Protein AF-A0A2V8H7H2-F1 (afdb_monomer)

Foldseek 3Di:
DKAFDALVLQVDQQLSSQLVLQQWKKWAQDPVGIFIDGDFKDFGDGACVRCQDPRVVHDDPQCPLVVDRTQFDRDDDDPDDAAAEQVRVVVVVVPPPPDDPPPPDPLQCCQDDSSVCRHRVNDCVSGRDHQRDDSTHIIDPPGDDADKDFAADPPGDGSRPDRRMMGGPPRSNYYDDPDHDD

Radius of gyration: 16.82 Å; Cα contacts (8 Å, |Δi|>4): 298; chains: 1; bounding box: 38×37×47 Å

Secondary structure (DSSP, 8-state):
--EEPPHHHHSS-HHHHHHHHTT-EEEEEETTEEEEEE--EEE---STT-TTSTTTT---TTTGGGGS-TTB------SS-----HHHHHHHHTT--SS------TTTTSSSHHHHHHHHT--GGGTT-BTTTSSEEEEE--PPPPPEEEEPPSS-SSSTT---EEEETT-TT--S--PPP-

Sequence (182 aa):
MARLLPRTFYARPTLVVARELIGKVLVHDTQAGVASGVIVEVEAYIGESDPACHAAPGPTVRNAPLYGPPGFAYVYINYGIHYLVLPLMRRRRARSGTRGAAAFSDVELCRGPGNLSRALGITLRQNRLDLTSSRLRIEDQGLDARPIRWSRRIGINVGVEDEWRVYALDSAAVSGTTKAAF

Structure (mmCIF, N/CA/C/O backbone):
data_AF-A0A2V8H7H2-F1
#
_entry.id   AF-A0A2V8H7H2-F1
#
loop_
_atom_site.group_PDB
_atom_site.id
_atom_site.type_symbol
_atom_site.label_atom_id
_atom_site.label_alt_id
_atom_site.label_comp_id
_atom_site.label_asym_id
_atom_site.label_entity_id
_atom_site.label_seq_id
_atom_site.pdbx_PDB_ins_code
_atom_site.Cartn_x
_atom_site.Cartn_y
_atom_site.Cartn_z
_atom_site.occupancy
_atom_site.B_iso_or_equiv
_atom_site.auth_seq_id
_atom_site.auth_comp_id
_atom_site.auth_asym_id
_atom_site.auth_atom_id
_atom_site.pdbx_PDB_model_num
ATOM 1 N N . MET A 1 1 ? -20.713 -9.753 5.069 1.00 67.62 1 MET A N 1
ATOM 2 C CA . MET A 1 1 ? -19.698 -10.509 5.843 1.00 67.62 1 MET A CA 1
ATOM 3 C C . MET A 1 1 ? -18.324 -10.137 5.317 1.00 67.62 1 MET A C 1
ATOM 5 O O . MET A 1 1 ? -18.201 -9.977 4.110 1.00 67.62 1 MET A O 1
ATOM 9 N N . ALA A 1 2 ? -17.328 -9.988 6.194 1.00 85.25 2 ALA A N 1
ATOM 10 C CA . ALA A 1 2 ? -15.955 -9.694 5.787 1.00 85.25 2 ALA A CA 1
ATOM 11 C C . ALA A 1 2 ? -15.355 -10.876 5.008 1.00 85.25 2 ALA A C 1
ATOM 13 O O . ALA A 1 2 ? -15.395 -12.013 5.479 1.00 85.25 2 ALA A O 1
ATOM 14 N N . ARG A 1 3 ? -14.818 -10.613 3.815 1.00 94.06 3 ARG A N 1
ATOM 15 C CA . ARG A 1 3 ? -14.203 -11.614 2.939 1.00 94.06 3 ARG A CA 1
ATOM 16 C C . ARG A 1 3 ? -12.753 -11.249 2.666 1.00 94.06 3 ARG A C 1
ATOM 18 O O . ARG A 1 3 ? -12.465 -10.178 2.146 1.00 94.06 3 ARG A O 1
ATOM 25 N N . LEU A 1 4 ? -11.843 -12.173 2.946 1.00 96.50 4 LEU A N 1
ATOM 26 C CA . LEU A 1 4 ? -10.436 -12.031 2.589 1.00 96.50 4 LEU A CA 1
ATOM 27 C C . LEU A 1 4 ? -10.259 -11.936 1.066 1.00 96.50 4 LEU A C 1
ATOM 29 O O . LEU A 1 4 ? -10.842 -12.732 0.323 1.00 96.50 4 LEU A O 1
ATOM 33 N N . LEU A 1 5 ? -9.449 -10.982 0.599 1.00 95.69 5 LEU A N 1
ATOM 34 C CA . LEU A 1 5 ? -9.135 -10.874 -0.823 1.00 95.69 5 LEU A CA 1
ATOM 35 C C . LEU A 1 5 ? -8.254 -12.062 -1.265 1.00 95.69 5 LEU A C 1
ATOM 37 O O . LEU A 1 5 ? -7.201 -12.301 -0.669 1.00 95.69 5 LEU A O 1
ATOM 41 N N . PRO A 1 6 ? -8.661 -12.835 -2.289 1.00 97.06 6 PRO A N 1
ATOM 42 C CA . PRO A 1 6 ? -7.923 -14.021 -2.720 1.00 97.06 6 PRO A CA 1
ATOM 43 C C . PRO A 1 6 ? -6.648 -13.654 -3.487 1.00 97.06 6 PRO A C 1
ATOM 45 O O . PRO A 1 6 ? -6.526 -12.558 -4.026 1.00 97.06 6 PRO A O 1
ATOM 48 N N . ARG A 1 7 ? -5.724 -14.609 -3.658 1.00 96.75 7 ARG A N 1
ATOM 49 C CA . ARG A 1 7 ? -4.510 -14.431 -4.485 1.00 96.75 7 ARG A CA 1
ATOM 50 C C . ARG A 1 7 ? -4.818 -13.882 -5.884 1.00 96.75 7 ARG A C 1
ATOM 52 O O . ARG A 1 7 ? -4.107 -13.011 -6.374 1.00 96.75 7 ARG A O 1
ATOM 59 N N . THR A 1 8 ? -5.902 -14.360 -6.496 1.00 97.81 8 THR A N 1
ATOM 60 C CA . THR A 1 8 ? -6.377 -13.928 -7.819 1.00 97.81 8 THR A CA 1
ATOM 61 C C . THR A 1 8 ? -6.759 -12.449 -7.871 1.00 97.81 8 THR A C 1
ATOM 63 O O . THR A 1 8 ? -6.655 -11.847 -8.932 1.00 97.81 8 THR A O 1
ATOM 66 N N . PHE A 1 9 ? -7.133 -11.831 -6.743 1.00 97.19 9 PHE A N 1
ATOM 67 C CA . PHE A 1 9 ? -7.341 -10.384 -6.665 1.00 97.19 9 PHE A CA 1
ATOM 68 C C . PHE A 1 9 ? -6.032 -9.627 -6.916 1.00 97.19 9 PHE A C 1
ATOM 70 O O . PHE A 1 9 ? -6.032 -8.629 -7.629 1.00 97.19 9 PHE A O 1
ATOM 77 N N . TYR A 1 10 ? -4.923 -10.105 -6.350 1.00 95.44 10 TYR A N 1
ATOM 78 C CA . TYR A 1 10 ? -3.610 -9.472 -6.477 1.00 95.44 10 TYR A CA 1
ATOM 79 C C . TYR A 1 10 ? -2.903 -9.821 -7.793 1.00 95.44 10 TYR A C 1
ATOM 81 O O . TYR A 1 10 ? -2.047 -9.068 -8.241 1.00 95.44 10 TYR A O 1
ATOM 89 N N . ALA A 1 11 ? -3.252 -10.947 -8.421 1.00 96.25 11 ALA A N 1
ATOM 90 C CA . ALA A 1 11 ? -2.674 -11.431 -9.678 1.00 96.25 11 ALA A CA 1
ATOM 91 C C . ALA A 1 11 ? -3.276 -10.748 -10.926 1.00 96.25 11 ALA A C 1
ATOM 93 O O . ALA A 1 11 ? -3.597 -11.403 -11.915 1.00 96.25 11 ALA A O 1
ATOM 94 N N . ARG A 1 12 ? -3.490 -9.433 -10.860 1.00 97.31 12 ARG A N 1
ATOM 95 C CA . ARG A 1 12 ? -4.117 -8.614 -11.909 1.00 97.31 12 ARG A CA 1
ATOM 96 C C . ARG A 1 12 ? -3.265 -7.372 -12.173 1.00 97.31 12 ARG A C 1
ATOM 98 O O . ARG A 1 12 ? -2.399 -7.066 -11.355 1.00 97.31 12 ARG A O 1
ATOM 105 N N . PRO A 1 13 ? -3.504 -6.629 -13.269 1.00 96.94 13 PRO A N 1
ATOM 106 C CA . PRO A 1 13 ? -2.762 -5.402 -13.542 1.00 96.94 13 PRO A CA 1
ATOM 107 C C . PRO A 1 13 ? -2.803 -4.428 -12.355 1.00 96.94 13 PRO A C 1
ATOM 109 O O . PRO A 1 13 ? -3.875 -4.165 -11.807 1.00 96.94 13 PRO A O 1
ATOM 112 N N . THR A 1 14 ? -1.652 -3.868 -11.971 1.00 94.56 14 THR A N 1
ATOM 113 C CA . THR A 1 14 ? -1.496 -3.066 -10.742 1.00 94.56 14 THR A CA 1
ATOM 114 C C . THR A 1 14 ? -2.496 -1.915 -10.640 1.00 94.56 14 THR A C 1
ATOM 116 O O . THR A 1 14 ? -3.024 -1.667 -9.562 1.00 94.56 14 THR A O 1
ATOM 119 N N . LEU A 1 15 ? -2.817 -1.242 -11.751 1.00 95.69 15 LEU A N 1
ATOM 120 C CA . LEU A 1 15 ? -3.795 -0.146 -11.768 1.00 95.69 15 LEU A CA 1
ATOM 121 C C . LEU A 1 15 ? -5.232 -0.620 -11.501 1.00 95.69 15 LEU A C 1
ATOM 123 O O . LEU A 1 15 ? -5.997 0.078 -10.835 1.00 95.69 15 LEU A O 1
ATOM 127 N N . VAL A 1 16 ? -5.591 -1.825 -11.958 1.00 96.94 16 VAL A N 1
ATOM 128 C CA . VAL A 1 16 ? -6.885 -2.455 -11.644 1.00 96.94 16 VAL A CA 1
ATOM 129 C C . VAL A 1 16 ? -6.948 -2.778 -10.154 1.00 96.94 16 VAL A C 1
ATOM 131 O O . VAL A 1 16 ? -7.919 -2.434 -9.485 1.00 96.94 16 VAL A O 1
ATOM 134 N N . VAL A 1 17 ? -5.880 -3.374 -9.616 1.00 95.62 17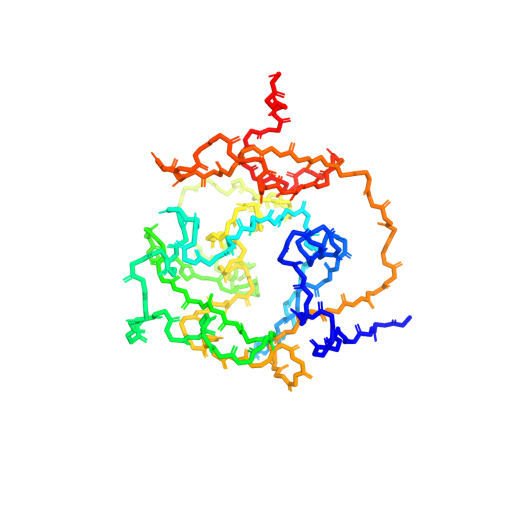 VAL A N 1
ATOM 135 C CA . VAL A 1 17 ? -5.772 -3.685 -8.185 1.00 95.62 17 VAL A CA 1
ATOM 136 C C . VAL A 1 17 ? -5.851 -2.410 -7.343 1.00 95.62 17 VAL A C 1
ATOM 138 O O . VAL A 1 17 ? -6.631 -2.361 -6.398 1.00 95.62 17 VAL A O 1
ATOM 141 N N . ALA A 1 18 ? -5.103 -1.362 -7.698 1.00 93.62 18 ALA A N 1
ATOM 142 C CA . ALA A 1 18 ? -5.085 -0.092 -6.975 1.00 93.62 18 ALA A CA 1
ATOM 143 C C . ALA A 1 18 ? -6.475 0.550 -6.903 1.00 93.62 18 ALA A C 1
ATOM 145 O O . ALA A 1 18 ? -6.913 0.949 -5.824 1.00 93.62 18 ALA A O 1
ATOM 146 N N . ARG A 1 19 ? -7.199 0.574 -8.030 1.00 95.31 19 ARG A N 1
ATOM 147 C CA . ARG A 1 19 ? -8.583 1.053 -8.091 1.00 95.31 19 ARG A CA 1
ATOM 148 C C . ARG A 1 19 ? -9.494 0.281 -7.143 1.00 95.31 19 ARG A C 1
ATOM 150 O O . ARG A 1 19 ? -10.259 0.880 -6.396 1.00 95.31 19 ARG A O 1
ATOM 157 N N . GLU A 1 20 ? -9.436 -1.044 -7.201 1.00 95.56 20 GLU A N 1
ATOM 158 C CA . GLU A 1 20 ? -10.346 -1.912 -6.452 1.00 95.56 20 GLU A CA 1
ATOM 159 C C . GLU A 1 20 ? -9.977 -2.080 -4.975 1.00 95.56 20 GLU A C 1
ATOM 161 O O . GLU A 1 20 ? -10.777 -2.607 -4.201 1.00 95.56 20 GLU A O 1
ATOM 166 N N . LEU A 1 21 ? -8.784 -1.641 -4.570 1.00 93.88 21 LEU A N 1
ATOM 167 C CA . LEU A 1 21 ? -8.404 -1.552 -3.165 1.00 93.88 21 LEU A CA 1
ATOM 168 C C . LEU A 1 21 ? -9.123 -0.408 -2.442 1.00 93.88 21 LEU A C 1
ATOM 170 O O . LEU A 1 21 ? -9.297 -0.494 -1.227 1.00 93.88 21 LEU A O 1
ATOM 174 N N . ILE A 1 22 ? -9.577 0.631 -3.151 1.00 92.56 22 ILE A N 1
ATOM 175 C CA . ILE A 1 22 ? -10.349 1.718 -2.541 1.00 92.56 22 ILE A CA 1
ATOM 176 C C . ILE A 1 22 ? -11.657 1.168 -1.958 1.00 92.56 22 ILE A C 1
ATOM 178 O O . ILE A 1 22 ? -12.422 0.479 -2.629 1.00 92.56 22 ILE A O 1
ATOM 182 N N . GLY A 1 23 ? -11.907 1.469 -0.684 1.00 88.69 23 GLY A N 1
ATOM 183 C CA . GLY A 1 23 ? -13.049 0.962 0.079 1.00 88.69 23 GLY A CA 1
ATOM 184 C C . GLY A 1 23 ? -12.820 -0.401 0.741 1.00 88.69 23 GLY A C 1
ATOM 185 O O . GLY A 1 23 ? -13.654 -0.826 1.537 1.00 88.69 23 GLY A O 1
ATOM 186 N N . LYS A 1 24 ? -11.697 -1.086 0.481 1.00 91.81 24 LYS A N 1
ATOM 187 C CA . LYS A 1 24 ? -11.322 -2.309 1.213 1.00 91.81 24 LYS A CA 1
ATOM 188 C C . LYS A 1 24 ? -10.719 -1.962 2.570 1.00 91.81 24 LYS A C 1
ATOM 190 O O . LYS A 1 24 ? -10.322 -0.824 2.811 1.00 91.81 24 LYS A O 1
ATOM 195 N N . VAL A 1 25 ? -10.648 -2.937 3.470 1.00 88.50 25 VAL A N 1
ATOM 196 C CA . VAL A 1 25 ? -10.161 -2.733 4.838 1.00 88.50 25 VAL A CA 1
ATOM 197 C C . VAL A 1 25 ? -8.817 -3.423 5.014 1.00 88.50 25 VAL A C 1
ATOM 199 O O . VAL A 1 25 ? -8.721 -4.639 4.876 1.00 88.50 25 VAL A O 1
ATOM 202 N N . LEU A 1 26 ? -7.778 -2.652 5.334 1.00 90.44 26 LEU A N 1
ATOM 203 C CA . LEU A 1 26 ? -6.495 -3.197 5.769 1.00 90.44 26 LEU A CA 1
ATOM 204 C C . LEU A 1 26 ? -6.608 -3.570 7.247 1.00 90.44 26 LEU A C 1
ATOM 206 O O . LEU A 1 26 ? -6.969 -2.725 8.065 1.00 90.44 26 LEU A O 1
ATOM 210 N N . VAL A 1 27 ? -6.294 -4.817 7.584 1.00 87.38 27 VAL A N 1
ATOM 211 C CA . VAL A 1 27 ? -6.415 -5.370 8.935 1.00 87.38 27 VAL A CA 1
ATOM 212 C C . VAL A 1 27 ? -5.076 -5.934 9.389 1.00 87.38 27 VAL A C 1
ATOM 214 O O . VAL A 1 27 ? -4.405 -6.643 8.638 1.00 87.38 27 VAL A O 1
ATOM 217 N N . HIS A 1 28 ? -4.697 -5.634 10.629 1.00 89.94 28 HIS A N 1
ATOM 218 C CA . HIS A 1 28 ? -3.520 -6.181 11.287 1.00 89.94 28 HIS A CA 1
ATOM 219 C C . HIS A 1 28 ? -3.867 -6.699 12.689 1.00 89.94 28 HIS A C 1
ATOM 221 O O . HIS A 1 28 ? -4.211 -5.924 13.586 1.00 89.94 28 HIS A O 1
ATOM 227 N N . ASP A 1 29 ? -3.726 -8.009 12.896 1.00 87.19 29 ASP A N 1
ATOM 228 C CA . ASP A 1 29 ? -3.881 -8.626 14.214 1.00 87.19 29 ASP A CA 1
ATOM 229 C C . ASP A 1 29 ? -2.596 -8.439 15.029 1.00 87.19 29 ASP A C 1
ATOM 231 O O . ASP A 1 29 ? -1.600 -9.151 14.853 1.00 87.19 29 ASP A O 1
ATOM 235 N N . THR A 1 30 ? -2.616 -7.470 15.945 1.00 83.19 30 THR A N 1
ATOM 236 C CA . THR A 1 30 ? -1.483 -7.170 16.828 1.00 83.19 30 THR A CA 1
ATOM 237 C C . THR A 1 30 ? -1.644 -7.849 18.188 1.00 83.19 30 THR A C 1
ATOM 239 O O . THR A 1 30 ? -2.740 -8.238 18.586 1.00 83.19 30 THR A O 1
ATOM 242 N N . GLN A 1 31 ? -0.562 -7.926 18.968 1.00 80.56 31 GLN A N 1
ATOM 243 C CA . GLN A 1 31 ? -0.636 -8.384 20.366 1.00 80.56 31 GLN A CA 1
ATOM 244 C C . GLN A 1 31 ? -1.551 -7.509 21.242 1.00 80.56 31 GLN A C 1
ATOM 246 O O . GLN A 1 31 ? -2.060 -7.978 22.252 1.00 80.56 31 GLN A O 1
ATOM 251 N N . ALA A 1 32 ? -1.761 -6.244 20.866 1.00 78.00 32 ALA A N 1
ATOM 252 C CA . ALA A 1 32 ? -2.609 -5.306 21.596 1.00 78.00 32 ALA A CA 1
ATOM 253 C C . ALA A 1 32 ? -4.077 -5.312 21.121 1.00 78.00 32 ALA A C 1
ATOM 255 O O . ALA A 1 32 ? -4.875 -4.526 21.631 1.00 78.00 32 ALA A O 1
ATOM 256 N N . GLY A 1 33 ? -4.422 -6.160 20.145 1.00 80.25 33 GLY A N 1
ATOM 257 C CA . GLY A 1 33 ? -5.737 -6.235 19.511 1.00 80.25 33 GLY A CA 1
ATOM 258 C C . GLY A 1 33 ? -5.690 -5.998 18.000 1.00 80.25 33 GLY A C 1
ATOM 259 O O . GLY A 1 33 ? -4.626 -5.788 17.410 1.00 80.25 33 GLY A O 1
ATOM 260 N N . VAL A 1 34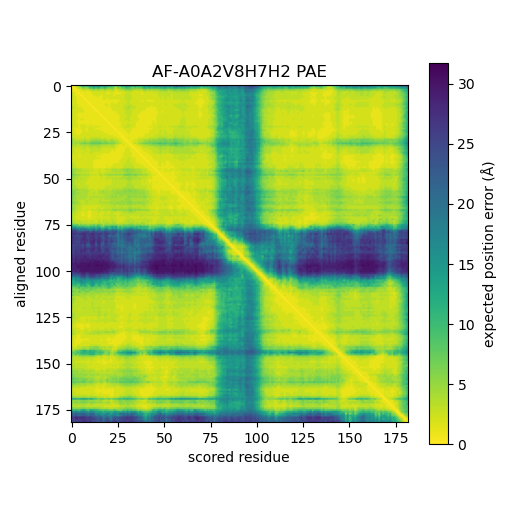 ? -6.863 -6.031 17.372 1.00 83.62 34 VAL A N 1
ATOM 261 C CA . VAL A 1 34 ? -7.020 -5.817 15.929 1.00 83.62 34 VAL A CA 1
ATOM 262 C C . VAL A 1 34 ? -6.943 -4.323 15.618 1.00 83.62 34 VAL A C 1
ATOM 264 O O . VAL A 1 34 ? -7.709 -3.527 16.159 1.00 83.62 34 VAL A O 1
ATOM 267 N N . ALA A 1 35 ? -6.022 -3.945 14.734 1.00 82.31 35 ALA A N 1
ATOM 268 C CA . ALA A 1 35 ? -5.969 -2.621 14.127 1.00 82.31 35 ALA A CA 1
ATOM 269 C C . ALA A 1 35 ? -6.499 -2.709 12.695 1.00 82.31 35 ALA A C 1
ATOM 271 O O . ALA A 1 35 ? -6.109 -3.606 11.951 1.00 82.31 35 ALA A O 1
ATOM 272 N N . SER A 1 36 ? -7.375 -1.790 12.293 1.00 83.56 36 SER A N 1
ATOM 273 C CA . SER A 1 36 ? -7.896 -1.771 10.926 1.00 83.56 36 SER A CA 1
ATOM 274 C C . SER A 1 36 ? -8.212 -0.363 10.439 1.00 83.56 36 SER A C 1
ATOM 276 O O . SER A 1 36 ? -8.361 0.562 11.239 1.00 83.56 36 SER A O 1
ATOM 278 N N . GLY A 1 37 ? -8.286 -0.200 9.119 1.00 82.75 37 GLY A N 1
ATOM 279 C CA . GLY A 1 37 ? -8.669 1.054 8.482 1.00 82.75 37 GLY A CA 1
ATOM 280 C C . GLY A 1 37 ? -9.111 0.850 7.039 1.00 82.75 37 GLY A C 1
ATOM 281 O O . GLY A 1 37 ? -8.617 -0.041 6.346 1.00 82.75 37 GLY A O 1
ATOM 282 N N . VAL A 1 38 ? -10.048 1.687 6.592 1.00 88.19 38 VAL A N 1
ATOM 283 C CA . VAL A 1 38 ? -10.504 1.706 5.199 1.00 88.19 38 VAL A CA 1
ATOM 284 C C . VAL A 1 38 ? -9.415 2.318 4.324 1.00 88.19 38 VAL A C 1
ATOM 286 O O . VAL A 1 38 ? -8.885 3.387 4.627 1.00 88.19 38 VAL A O 1
ATOM 289 N N . ILE A 1 39 ? -9.100 1.649 3.224 1.00 89.31 39 ILE A N 1
ATOM 290 C CA . ILE A 1 39 ? -8.185 2.139 2.204 1.00 89.31 39 ILE A CA 1
ATOM 291 C C . ILE A 1 39 ? -8.929 3.193 1.384 1.00 89.31 39 ILE A C 1
ATOM 293 O O . ILE A 1 39 ? -9.914 2.901 0.708 1.00 89.31 39 ILE A O 1
ATOM 297 N N . VAL A 1 40 ? -8.467 4.436 1.459 1.00 90.25 40 VAL A N 1
ATOM 298 C CA . VAL A 1 40 ? -9.084 5.585 0.770 1.00 90.25 40 VAL A CA 1
ATOM 299 C C . VAL A 1 40 ? -8.168 6.210 -0.274 1.00 90.25 40 VAL A C 1
ATOM 301 O O . VAL A 1 40 ? -8.587 7.119 -0.982 1.00 90.25 40 VAL A O 1
ATOM 304 N N . GLU A 1 41 ? -6.930 5.734 -0.361 1.00 91.44 41 GLU A N 1
ATOM 305 C CA . GLU A 1 41 ? -5.891 6.233 -1.251 1.00 91.44 41 GLU A CA 1
ATOM 306 C C . GLU A 1 41 ? -4.871 5.120 -1.513 1.00 91.44 41 GLU A C 1
ATOM 308 O O . GLU A 1 41 ? -4.493 4.398 -0.586 1.00 91.44 41 GLU A O 1
ATOM 313 N N . VAL A 1 42 ? -4.445 4.975 -2.768 1.00 93.38 42 VAL A N 1
ATOM 314 C CA . VAL A 1 42 ? -3.444 4.000 -3.216 1.00 93.38 42 VAL A CA 1
ATOM 315 C C . VAL A 1 42 ? -2.589 4.616 -4.321 1.00 93.38 42 VAL A C 1
ATOM 317 O O . VAL A 1 42 ? -3.111 5.263 -5.225 1.00 93.38 42 VAL A O 1
ATOM 320 N N . GLU A 1 43 ? -1.283 4.359 -4.290 1.00 94.25 43 GLU A N 1
ATOM 321 C CA . GLU A 1 43 ? -0.368 4.652 -5.396 1.00 94.25 43 GLU A CA 1
ATOM 322 C C . GLU A 1 43 ? 0.104 3.353 -6.047 1.00 94.25 43 GLU A C 1
ATOM 324 O O . GLU A 1 43 ? 0.511 2.412 -5.362 1.00 94.25 43 GLU A O 1
ATOM 329 N N . ALA A 1 44 ? 0.041 3.297 -7.374 1.00 94.06 44 ALA A N 1
ATOM 330 C CA . ALA A 1 44 ? 0.519 2.178 -8.162 1.00 94.06 44 ALA A CA 1
ATOM 331 C C . ALA A 1 44 ? 1.955 2.421 -8.643 1.00 94.06 44 ALA A C 1
ATOM 333 O O . ALA A 1 44 ? 2.306 3.499 -9.124 1.00 94.06 44 ALA A O 1
ATOM 334 N N . TYR A 1 45 ? 2.766 1.370 -8.544 1.00 94.00 45 TYR A N 1
ATOM 335 C CA . TYR A 1 45 ? 4.100 1.300 -9.126 1.00 94.00 45 TYR A CA 1
ATOM 336 C C . TYR A 1 45 ? 4.170 0.046 -9.996 1.00 94.00 45 TYR A C 1
ATOM 338 O O . TYR A 1 45 ? 3.939 -1.058 -9.498 1.00 94.00 45 TYR A O 1
ATOM 346 N N . ILE A 1 46 ? 4.420 0.206 -11.295 1.00 94.06 46 ILE A N 1
ATOM 347 C CA . ILE A 1 46 ? 4.118 -0.834 -12.300 1.00 94.06 46 ILE A CA 1
ATOM 348 C C . ILE A 1 46 ? 5.335 -1.649 -12.761 1.00 94.06 46 ILE A C 1
ATOM 350 O O . ILE A 1 46 ? 5.323 -2.224 -13.844 1.00 94.06 46 ILE A O 1
ATOM 354 N N . GLY A 1 47 ? 6.367 -1.750 -11.925 1.00 92.25 47 GLY A N 1
ATOM 355 C CA . GLY A 1 47 ? 7.530 -2.598 -12.193 1.00 92.25 47 GLY A CA 1
ATOM 356 C C . GLY A 1 47 ? 8.679 -1.853 -12.869 1.00 92.25 47 GLY A C 1
ATOM 357 O O . GLY A 1 47 ? 8.874 -0.664 -12.639 1.00 92.25 47 GLY A O 1
ATOM 358 N N . GLU A 1 48 ? 9.476 -2.569 -13.661 1.00 95.50 48 GLU A N 1
ATOM 359 C CA . GLU A 1 48 ? 10.753 -2.073 -14.200 1.00 95.50 48 GLU A CA 1
ATOM 360 C C . GLU A 1 48 ? 10.601 -0.887 -15.167 1.00 95.50 48 GLU A C 1
ATOM 362 O O . GLU A 1 48 ? 11.482 -0.036 -15.244 1.00 95.50 48 GLU A O 1
ATOM 367 N N . SER A 1 49 ? 9.466 -0.782 -15.867 1.00 93.62 49 SER A N 1
ATOM 368 C CA . SER A 1 49 ? 9.183 0.330 -16.785 1.00 93.62 49 SER A CA 1
ATOM 369 C C . SER A 1 49 ? 8.800 1.634 -16.079 1.00 93.62 49 SER A C 1
ATOM 371 O O . SER A 1 49 ? 8.706 2.672 -16.727 1.00 93.62 49 SER A O 1
ATOM 373 N N . ASP A 1 50 ? 8.533 1.593 -14.773 1.00 94.94 50 ASP A N 1
ATOM 374 C CA . ASP A 1 50 ? 8.188 2.765 -13.974 1.00 94.94 50 ASP A CA 1
ATOM 375 C C . ASP A 1 50 ? 9.436 3.301 -13.270 1.00 94.94 50 ASP A C 1
ATOM 377 O O . ASP A 1 50 ? 9.871 2.697 -12.288 1.00 94.94 50 ASP A O 1
ATOM 381 N N . PRO A 1 51 ? 9.993 4.451 -13.689 1.00 94.19 51 PRO A N 1
ATOM 382 C CA . PRO A 1 51 ? 11.234 4.975 -13.123 1.00 94.19 51 PRO A CA 1
ATOM 383 C C . PRO A 1 51 ? 11.118 5.342 -11.635 1.00 94.19 51 PRO A C 1
ATOM 385 O O . PRO A 1 51 ? 12.137 5.450 -10.954 1.00 94.19 51 PRO A O 1
ATOM 388 N N . ALA A 1 52 ? 9.901 5.523 -11.106 1.00 92.25 52 ALA A N 1
ATOM 389 C CA . ALA A 1 52 ? 9.672 5.772 -9.684 1.00 92.25 52 ALA A CA 1
ATOM 390 C C . ALA A 1 52 ? 9.533 4.480 -8.857 1.00 92.25 52 ALA A C 1
ATOM 392 O O . ALA A 1 52 ? 9.498 4.536 -7.626 1.00 92.25 52 ALA A O 1
ATOM 393 N N . CYS A 1 53 ? 9.437 3.313 -9.500 1.00 92.81 53 CYS A N 1
ATOM 394 C CA . CYS A 1 53 ? 9.302 2.032 -8.823 1.00 92.81 53 CYS A CA 1
ATOM 395 C C . CYS A 1 53 ? 10.649 1.540 -8.291 1.00 92.81 53 CYS A C 1
ATOM 397 O O . CYS A 1 53 ? 11.684 1.616 -8.947 1.00 92.81 53 CYS A O 1
ATOM 399 N N . HIS A 1 54 ? 10.635 0.892 -7.126 1.00 91.19 54 HIS A N 1
ATOM 400 C CA . HIS A 1 54 ? 11.813 0.185 -6.617 1.00 91.19 54 HIS A CA 1
ATOM 401 C C . HIS A 1 54 ? 12.271 -0.980 -7.505 1.00 91.19 54 HIS A C 1
ATOM 403 O O . HIS A 1 54 ? 13.375 -1.478 -7.289 1.00 91.19 54 HIS A O 1
ATOM 409 N N . ALA A 1 55 ? 11.451 -1.428 -8.458 1.00 93.38 55 ALA A N 1
ATOM 410 C CA . ALA A 1 55 ? 11.824 -2.418 -9.459 1.00 93.38 55 ALA A CA 1
ATOM 411 C C . ALA A 1 55 ? 12.546 -1.810 -10.675 1.00 93.38 55 ALA A C 1
ATOM 413 O O . ALA A 1 55 ? 13.222 -2.561 -11.358 1.00 93.38 55 ALA A O 1
ATOM 414 N N . ALA A 1 56 ? 12.493 -0.489 -10.908 1.00 95.19 56 ALA A N 1
ATOM 415 C CA . ALA A 1 56 ? 13.132 0.176 -12.055 1.00 95.19 56 ALA A CA 1
ATOM 416 C C . ALA A 1 56 ? 14.594 -0.239 -12.337 1.00 95.19 56 ALA A C 1
ATOM 418 O O . ALA A 1 56 ? 14.923 -0.484 -13.493 1.00 95.19 56 ALA A O 1
ATOM 419 N N . PRO A 1 57 ? 15.491 -0.365 -11.333 1.00 94.50 57 PRO A N 1
ATOM 420 C CA . PRO A 1 57 ? 16.876 -0.778 -11.577 1.00 94.50 57 PRO A CA 1
ATOM 421 C C . PRO A 1 57 ? 17.058 -2.299 -11.758 1.00 94.50 57 PRO A C 1
ATOM 423 O O . PRO A 1 57 ? 18.192 -2.771 -11.790 1.00 94.50 57 PRO A O 1
ATOM 426 N N . GLY A 1 58 ? 15.975 -3.078 -11.809 1.00 95.44 58 GLY A N 1
ATOM 427 C CA . GLY A 1 58 ? 15.996 -4.538 -11.831 1.00 95.44 58 GLY A CA 1
ATOM 428 C C . GLY A 1 58 ? 16.038 -5.192 -10.437 1.00 95.44 58 GLY A C 1
ATOM 429 O O . GLY A 1 58 ? 15.856 -4.526 -9.402 1.00 95.44 58 GLY A O 1
ATOM 430 N N . PRO A 1 59 ? 16.215 -6.526 -10.370 1.00 94.75 59 PRO A N 1
ATOM 431 C CA . PRO A 1 59 ? 16.170 -7.288 -9.123 1.00 94.75 59 PRO A CA 1
ATOM 432 C C . PRO A 1 59 ? 17.323 -6.972 -8.161 1.00 94.75 59 PRO A C 1
ATOM 434 O O . PRO A 1 59 ? 18.494 -6.938 -8.526 1.00 94.75 59 PRO A O 1
ATOM 437 N N . THR A 1 60 ? 16.997 -6.807 -6.881 1.00 91.94 60 THR A N 1
ATOM 438 C CA . THR A 1 60 ? 17.934 -6.589 -5.770 1.00 91.94 60 THR A CA 1
ATOM 439 C C . THR A 1 60 ? 17.460 -7.346 -4.526 1.00 91.94 60 THR A C 1
ATOM 441 O O . THR A 1 60 ? 16.282 -7.674 -4.382 1.00 91.94 60 THR A O 1
ATOM 444 N N . VAL A 1 61 ? 18.341 -7.556 -3.540 1.00 88.31 61 VAL A N 1
ATOM 445 C CA . VAL A 1 61 ? 17.959 -8.192 -2.258 1.00 88.31 61 VAL A CA 1
ATOM 446 C C . VAL A 1 61 ? 16.813 -7.438 -1.565 1.00 88.31 61 VAL A C 1
ATOM 448 O O . VAL A 1 61 ? 15.923 -8.047 -0.962 1.00 88.31 61 VAL A O 1
ATOM 451 N N . ARG A 1 62 ? 16.815 -6.102 -1.671 1.00 84.38 62 ARG A N 1
ATOM 452 C CA . ARG A 1 62 ? 15.833 -5.225 -1.025 1.00 84.38 62 ARG A CA 1
ATOM 453 C C . ARG A 1 62 ? 14.455 -5.318 -1.675 1.00 84.38 62 ARG A C 1
ATOM 455 O O . ARG A 1 62 ? 13.464 -5.334 -0.952 1.00 84.38 62 ARG A O 1
ATOM 462 N N . ASN A 1 63 ? 14.385 -5.336 -3.004 1.00 88.19 63 ASN A N 1
ATOM 463 C CA . ASN A 1 63 ? 13.122 -5.352 -3.749 1.00 88.19 63 ASN A CA 1
ATOM 464 C C . ASN A 1 63 ? 12.674 -6.768 -4.152 1.00 88.19 63 ASN A C 1
ATOM 466 O O . ASN A 1 63 ? 11.633 -6.892 -4.782 1.00 88.19 63 ASN A O 1
ATOM 470 N N . ALA A 1 64 ? 13.397 -7.818 -3.743 1.00 87.62 64 ALA A N 1
ATOM 471 C CA . ALA A 1 64 ? 13.051 -9.215 -4.005 1.00 87.62 64 ALA A CA 1
ATOM 472 C C . ALA A 1 64 ? 11.558 -9.568 -3.807 1.00 87.62 64 ALA A C 1
ATOM 474 O O . ALA A 1 64 ? 11.040 -10.340 -4.609 1.00 87.62 64 ALA A O 1
ATOM 475 N N . PRO A 1 65 ? 10.821 -9.002 -2.820 1.00 87.12 65 PRO A N 1
ATOM 476 C CA . PRO A 1 65 ? 9.384 -9.263 -2.694 1.00 87.12 65 PRO A CA 1
ATOM 477 C C . PRO A 1 65 ? 8.545 -8.831 -3.908 1.00 87.12 65 PRO A C 1
ATOM 479 O O . PRO A 1 65 ? 7.508 -9.435 -4.147 1.00 87.12 65 PRO A O 1
ATOM 482 N N . LEU A 1 66 ? 8.986 -7.831 -4.682 1.00 88.81 66 LEU A N 1
ATOM 483 C CA . LEU A 1 66 ? 8.298 -7.358 -5.893 1.00 88.81 66 LEU A CA 1
ATOM 484 C C . LEU A 1 66 ? 8.356 -8.361 -7.055 1.00 88.81 66 LEU A C 1
ATOM 486 O O . LEU A 1 66 ? 7.535 -8.277 -7.959 1.00 88.81 66 LEU A O 1
ATOM 490 N N . TYR A 1 67 ? 9.304 -9.302 -7.020 1.00 91.19 67 TYR A N 1
ATOM 491 C CA . TYR A 1 67 ? 9.486 -10.350 -8.034 1.00 91.19 67 TYR A CA 1
ATOM 492 C C . TYR A 1 67 ? 8.891 -11.697 -7.600 1.00 91.19 67 TYR A C 1
ATOM 494 O O . TYR A 1 67 ? 8.993 -12.693 -8.314 1.00 91.19 67 TYR A O 1
ATOM 502 N N . GLY A 1 68 ? 8.314 -11.746 -6.398 1.00 88.69 68 GLY A N 1
ATOM 503 C CA . GLY A 1 68 ? 7.667 -12.933 -5.863 1.00 88.69 68 GLY A CA 1
ATOM 504 C C . GLY A 1 68 ? 6.214 -13.080 -6.325 1.00 88.69 68 GLY A C 1
ATOM 505 O O . GLY A 1 68 ? 5.706 -12.281 -7.114 1.00 88.69 68 GLY A O 1
ATOM 506 N N . PRO A 1 69 ? 5.508 -14.095 -5.803 1.00 93.31 69 PRO A N 1
ATOM 507 C CA . PRO A 1 69 ? 4.081 -14.250 -6.043 1.00 93.31 69 PRO A CA 1
ATOM 508 C C . PRO A 1 69 ? 3.286 -13.003 -5.604 1.00 93.31 69 PRO A C 1
ATOM 510 O O . PRO A 1 69 ? 3.641 -12.361 -4.612 1.00 93.31 69 PRO A O 1
ATOM 513 N N . PRO A 1 70 ? 2.170 -12.670 -6.277 1.00 93.25 70 PRO A N 1
ATOM 514 C CA . PRO A 1 70 ? 1.346 -11.522 -5.910 1.00 93.25 70 PRO A CA 1
ATOM 515 C C . PRO A 1 70 ? 0.691 -11.693 -4.528 1.00 93.25 70 PRO A C 1
ATOM 517 O O . PRO A 1 70 ? 0.478 -12.804 -4.039 1.00 93.25 70 PRO A O 1
ATOM 520 N N . GLY A 1 71 ? 0.326 -10.582 -3.885 1.00 90.12 71 GLY A N 1
ATOM 521 C CA . GLY A 1 71 ? -0.332 -10.597 -2.570 1.00 90.12 71 GLY A CA 1
ATOM 522 C C . GLY A 1 71 ? 0.622 -10.783 -1.387 1.00 90.12 71 GLY A C 1
ATOM 523 O O . GLY A 1 71 ? 0.175 -11.139 -0.302 1.00 90.12 71 GLY A O 1
ATOM 524 N N . PHE A 1 72 ? 1.918 -10.544 -1.577 1.00 91.06 72 PHE A N 1
ATOM 525 C CA . PHE A 1 72 ? 2.892 -10.432 -0.493 1.00 91.06 72 PHE A CA 1
ATOM 526 C C . PHE A 1 72 ? 3.156 -8.961 -0.172 1.00 91.06 72 PHE A C 1
ATOM 528 O O . PHE A 1 72 ? 3.310 -8.129 -1.065 1.00 91.06 72 PHE A O 1
ATOM 535 N N . ALA A 1 73 ? 3.214 -8.631 1.115 1.00 88.81 73 ALA A N 1
ATOM 536 C CA . ALA A 1 73 ? 3.504 -7.283 1.571 1.00 88.81 73 ALA A CA 1
ATOM 537 C C . ALA A 1 73 ? 4.964 -6.912 1.279 1.00 88.81 73 ALA A C 1
ATOM 539 O O . ALA A 1 73 ? 5.886 -7.652 1.628 1.00 88.81 73 ALA A O 1
ATOM 540 N N . TYR A 1 74 ? 5.178 -5.726 0.715 1.00 87.94 74 TYR A N 1
ATOM 541 C CA . TYR A 1 74 ? 6.497 -5.117 0.599 1.00 87.94 74 TYR A CA 1
ATO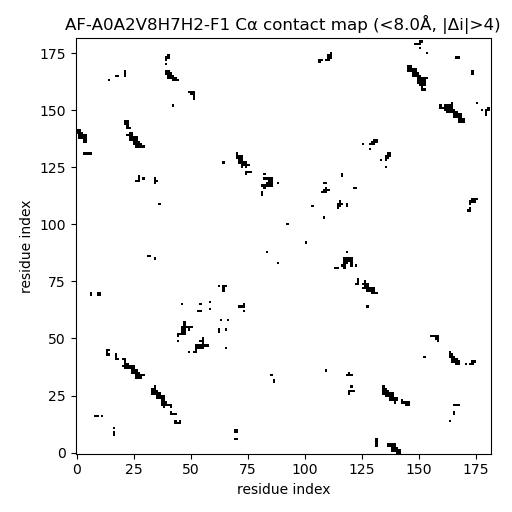M 542 C C . TYR A 1 74 ? 6.571 -3.894 1.515 1.00 87.94 74 TYR A C 1
ATOM 544 O O . TYR A 1 74 ? 6.000 -2.847 1.219 1.00 87.94 74 TYR A O 1
ATOM 552 N N . VAL A 1 75 ? 7.254 -4.042 2.652 1.00 82.62 75 VAL A N 1
ATOM 553 C CA . VAL A 1 75 ? 7.427 -2.972 3.644 1.00 82.62 75 VAL A CA 1
ATOM 554 C C . VAL A 1 75 ? 8.884 -2.537 3.646 1.00 82.62 75 VAL A C 1
ATOM 556 O O . VAL A 1 75 ? 9.787 -3.351 3.845 1.00 82.62 75 VAL A O 1
ATOM 559 N N . TYR A 1 76 ? 9.110 -1.242 3.456 1.00 73.38 76 TYR A N 1
ATOM 560 C CA . TYR A 1 76 ? 10.435 -0.635 3.448 1.00 73.38 76 TYR A CA 1
ATOM 561 C C . TYR A 1 76 ? 10.443 0.647 4.287 1.00 73.38 76 TYR A C 1
ATOM 563 O O . TYR A 1 76 ? 9.397 1.227 4.574 1.00 73.38 76 TYR A O 1
ATOM 571 N N . ILE A 1 77 ? 11.632 1.086 4.704 1.00 68.69 77 ILE A N 1
ATOM 572 C CA . ILE A 1 77 ? 11.796 2.384 5.365 1.00 68.69 77 ILE A CA 1
ATOM 573 C C . ILE A 1 77 ? 11.812 3.461 4.280 1.00 68.69 77 ILE A C 1
ATOM 575 O O . ILE A 1 77 ? 12.748 3.516 3.485 1.00 68.69 77 ILE A O 1
ATOM 579 N N . ASN A 1 78 ? 10.788 4.309 4.267 1.00 53.25 78 ASN A N 1
ATOM 580 C CA . ASN A 1 78 ? 10.794 5.587 3.561 1.00 53.25 78 ASN A CA 1
ATOM 581 C C . ASN A 1 78 ? 11.108 6.691 4.591 1.00 53.25 78 ASN A C 1
ATOM 583 O O . ASN A 1 78 ? 10.680 6.557 5.736 1.00 53.25 78 ASN A O 1
ATOM 587 N N . TYR A 1 79 ? 11.907 7.698 4.219 1.00 38.59 79 TYR A N 1
ATOM 588 C CA . TYR A 1 79 ? 12.470 8.767 5.063 1.00 38.59 79 TYR A CA 1
ATOM 589 C C . TYR A 1 79 ? 11.734 9.001 6.406 1.00 38.59 79 TYR A C 1
ATOM 591 O O . TYR A 1 79 ? 10.663 9.601 6.441 1.00 38.59 79 TYR A O 1
ATOM 599 N N . GLY A 1 80 ? 12.332 8.554 7.521 1.00 34.12 80 GLY A N 1
ATOM 600 C CA . GLY A 1 80 ? 11.836 8.803 8.884 1.00 34.12 80 GLY A CA 1
ATOM 601 C C . GLY A 1 80 ? 11.358 7.549 9.627 1.00 34.12 80 GLY A C 1
ATOM 602 O O . GLY A 1 80 ? 10.338 6.941 9.312 1.00 34.12 80 GLY A O 1
ATOM 603 N N . ILE A 1 81 ? 12.094 7.159 10.671 1.00 26.73 81 ILE A N 1
ATOM 604 C CA . ILE A 1 81 ? 11.722 6.064 11.577 1.00 26.73 81 ILE A CA 1
ATOM 605 C C . ILE A 1 81 ? 10.542 6.512 12.441 1.00 26.73 81 ILE A C 1
ATOM 607 O O . ILE A 1 81 ? 10.676 7.398 13.287 1.00 26.73 81 ILE A O 1
ATOM 611 N N . HIS A 1 82 ? 9.385 5.880 12.272 1.00 31.88 82 HIS A N 1
ATOM 612 C CA . HIS A 1 82 ? 8.148 6.359 12.878 1.00 31.88 82 HIS A CA 1
ATOM 613 C C . HIS A 1 82 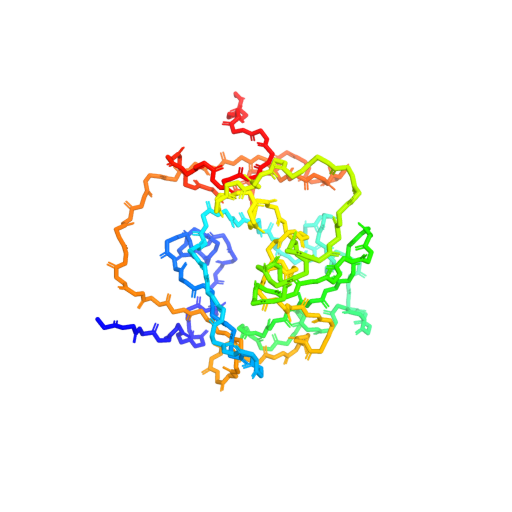? 7.284 5.209 13.422 1.00 31.88 82 HIS A C 1
ATOM 615 O O . HIS A 1 82 ? 6.274 4.822 12.849 1.00 31.88 82 HIS A O 1
ATOM 621 N N . TYR A 1 83 ? 7.678 4.675 14.580 1.00 26.69 83 TYR A N 1
ATOM 622 C CA . TYR A 1 83 ? 6.887 3.721 15.373 1.00 26.69 83 TYR A CA 1
ATOM 623 C C . TYR A 1 83 ? 5.710 4.419 16.080 1.00 26.69 83 TYR A C 1
ATOM 625 O O . TYR A 1 83 ? 5.885 5.573 16.459 1.00 26.69 83 TYR A O 1
ATOM 633 N N . LEU A 1 84 ? 4.561 3.742 16.289 1.00 32.19 84 LEU A N 1
ATOM 634 C CA . LEU A 1 84 ? 3.578 3.915 17.401 1.00 32.19 84 LEU A CA 1
ATOM 635 C C . LEU A 1 84 ? 2.189 3.273 17.108 1.00 32.19 84 LEU A C 1
ATOM 637 O O . LEU A 1 84 ? 1.370 3.847 16.410 1.00 32.19 84 LEU A O 1
ATOM 641 N N . VAL A 1 85 ? 1.877 2.149 17.753 1.00 29.73 85 VAL A N 1
ATOM 642 C CA . VAL A 1 85 ? 0.635 1.354 17.584 1.00 29.73 85 VAL A CA 1
ATOM 643 C C . VAL A 1 85 ? -0.622 2.028 18.194 1.00 29.73 85 VAL A C 1
ATOM 645 O O . VAL A 1 85 ? -0.540 2.604 19.280 1.00 29.73 85 VAL A O 1
ATOM 648 N N . LEU A 1 86 ? -1.800 1.893 17.562 1.00 41.16 86 LEU A N 1
ATOM 649 C CA . LEU A 1 86 ? -3.106 2.497 17.929 1.00 41.16 86 LEU A CA 1
ATOM 650 C C . LEU A 1 86 ? -3.533 2.418 19.423 1.00 41.16 86 LEU A C 1
ATOM 652 O O . LEU A 1 86 ? -3.873 3.460 19.993 1.00 41.16 86 LEU A O 1
ATOM 656 N N . PRO A 1 87 ? -3.483 1.272 20.139 1.00 42.50 87 PRO A N 1
ATOM 657 C CA . PRO A 1 87 ? -3.856 1.233 21.564 1.00 42.50 87 PRO A CA 1
ATOM 658 C C . PRO A 1 87 ? -2.851 1.969 22.469 1.00 42.50 87 PRO A C 1
ATOM 660 O O . PRO A 1 87 ? -3.205 2.494 23.529 1.00 42.50 87 PRO A O 1
ATOM 663 N N . LEU A 1 88 ? -1.592 2.050 22.027 1.00 40.62 88 LEU A N 1
ATOM 664 C CA . LEU A 1 88 ? -0.519 2.793 22.681 1.00 40.62 88 LEU A CA 1
ATOM 665 C C . LEU A 1 88 ? -0.587 4.297 22.348 1.00 40.62 88 LEU A C 1
ATOM 667 O O . LEU A 1 88 ? -0.181 5.098 23.185 1.00 40.62 88 LEU A O 1
ATOM 671 N N . MET A 1 89 ? -1.155 4.700 21.199 1.00 45.25 89 MET A N 1
ATOM 672 C CA . MET A 1 89 ? -1.447 6.109 20.870 1.00 45.25 89 MET A CA 1
ATOM 673 C C . MET A 1 89 ? -2.487 6.709 21.823 1.00 45.25 89 MET A C 1
ATOM 675 O O . MET A 1 89 ? -2.282 7.821 22.311 1.00 45.25 89 MET A O 1
ATOM 679 N N . ARG A 1 90 ? -3.546 5.957 22.166 1.00 48.69 90 ARG A N 1
ATOM 680 C CA . ARG A 1 90 ? -4.530 6.387 23.179 1.00 48.69 90 ARG A CA 1
ATOM 681 C C . ARG A 1 90 ? -3.914 6.456 24.588 1.00 48.69 90 ARG A C 1
ATOM 683 O O . ARG A 1 90 ? -4.130 7.433 25.295 1.00 48.69 90 ARG A O 1
ATOM 690 N N . ARG A 1 91 ? -3.080 5.479 24.989 1.00 40.41 91 ARG A N 1
ATOM 691 C CA . ARG A 1 91 ? -2.473 5.426 26.344 1.00 40.41 91 ARG A CA 1
ATOM 692 C C . ARG A 1 91 ? -1.249 6.328 26.571 1.00 40.41 91 ARG A C 1
ATOM 694 O O . ARG A 1 91 ? -1.095 6.841 27.675 1.00 40.41 91 ARG A O 1
ATOM 701 N N . ARG A 1 92 ? -0.360 6.540 25.590 1.00 42.12 92 ARG A N 1
ATOM 702 C CA . ARG A 1 92 ? 0.819 7.423 25.756 1.00 42.12 92 ARG A CA 1
ATOM 703 C C . ARG A 1 92 ? 0.458 8.911 25.721 1.00 42.12 92 ARG A C 1
ATOM 705 O O . ARG A 1 92 ? 1.154 9.700 26.353 1.00 42.12 92 ARG A O 1
ATOM 712 N N . ARG A 1 93 ? -0.651 9.298 25.076 1.00 47.81 93 ARG A N 1
ATOM 713 C CA . ARG A 1 93 ? -1.147 10.690 25.086 1.00 47.81 93 ARG A CA 1
ATOM 714 C C . ARG A 1 93 ? -1.767 11.130 26.412 1.00 47.81 93 ARG A C 1
ATOM 716 O O . ARG A 1 93 ? -1.762 12.318 26.692 1.00 47.81 93 ARG A O 1
ATOM 723 N N . ALA A 1 94 ? -2.201 10.197 27.257 1.00 40.81 94 ALA A N 1
ATOM 724 C CA . ALA A 1 94 ? -2.629 10.508 28.623 1.00 40.81 94 ALA A CA 1
ATOM 725 C C . ALA A 1 94 ? -1.452 10.760 29.592 1.00 40.81 94 ALA A C 1
ATOM 727 O O . ALA A 1 94 ? -1.665 11.247 30.695 1.00 40.81 94 ALA A O 1
ATOM 728 N N . ARG A 1 95 ? -0.211 10.406 29.214 1.00 37.53 95 ARG A N 1
ATOM 729 C CA . ARG A 1 95 ? 0.957 10.411 30.119 1.00 37.53 95 ARG A CA 1
ATOM 730 C C . ARG A 1 95 ? 2.069 11.402 29.761 1.00 37.53 95 ARG A C 1
ATOM 732 O O . ARG A 1 95 ? 2.926 11.644 30.601 1.00 37.53 95 ARG A O 1
ATOM 739 N N . SER A 1 96 ? 2.078 11.980 28.561 1.00 38.72 96 SER A N 1
ATOM 740 C CA . SER A 1 96 ? 3.108 12.942 28.136 1.00 38.72 96 SER A CA 1
ATOM 741 C C . SER A 1 96 ? 2.567 14.370 28.202 1.00 38.72 96 SER A C 1
ATOM 743 O O . SER A 1 96 ? 2.172 14.941 27.190 1.00 38.72 96 SER A O 1
ATOM 745 N N . GLY A 1 97 ? 2.524 14.932 29.409 1.00 45.50 97 GLY A N 1
ATOM 746 C CA . GLY A 1 97 ? 2.037 16.283 29.705 1.00 45.50 97 GLY A CA 1
ATOM 747 C C . GLY A 1 97 ? 2.952 17.430 29.261 1.00 45.50 97 GLY A C 1
ATOM 748 O O . GLY A 1 97 ? 3.139 18.374 30.018 1.00 45.50 97 GLY A O 1
ATOM 749 N N . THR A 1 98 ? 3.528 17.395 28.059 1.00 42.66 98 THR A N 1
ATOM 750 C CA . THR A 1 98 ? 4.350 18.505 27.554 1.00 42.66 98 THR A CA 1
ATOM 751 C C . THR A 1 98 ? 4.057 18.790 26.081 1.00 42.66 98 THR A C 1
ATOM 753 O O . THR A 1 98 ? 4.309 17.970 25.204 1.00 42.66 98 THR A O 1
ATOM 756 N N . ARG A 1 99 ? 3.530 20.005 25.852 1.00 39.47 99 ARG A N 1
ATOM 757 C CA . ARG A 1 99 ? 3.072 20.626 24.591 1.00 39.47 99 ARG A CA 1
ATOM 758 C C . ARG A 1 99 ? 1.744 20.102 24.027 1.00 39.47 99 ARG A C 1
ATOM 760 O O . ARG A 1 99 ? 1.710 19.235 23.167 1.00 39.47 99 ARG A O 1
ATOM 767 N N . GLY A 1 100 ? 0.662 20.734 24.494 1.00 39.44 100 GLY A N 1
ATOM 768 C CA . GLY A 1 100 ? -0.548 21.024 23.714 1.00 39.44 100 GLY A CA 1
ATOM 769 C C . GLY A 1 100 ? -1.179 19.837 22.995 1.00 39.44 100 GLY A C 1
ATOM 770 O O . GLY A 1 100 ? -0.996 19.662 21.794 1.00 39.44 100 GLY A O 1
ATOM 771 N N . ALA A 1 101 ? -1.972 19.060 23.728 1.00 39.75 101 ALA A N 1
ATOM 772 C CA . ALA A 1 101 ? -2.856 18.047 23.175 1.00 39.75 101 ALA A CA 1
ATOM 773 C C . ALA A 1 101 ? -3.969 18.691 22.324 1.00 39.75 101 ALA A C 1
ATOM 775 O O . ALA A 1 101 ? -5.104 18.819 22.770 1.00 39.75 101 ALA A O 1
ATOM 776 N N . ALA A 1 102 ? -3.675 19.053 21.076 1.00 41.38 102 ALA A N 1
ATOM 777 C CA . ALA A 1 102 ? -4.709 18.957 20.059 1.00 41.38 102 ALA A CA 1
ATOM 778 C C . ALA A 1 102 ? -4.935 17.456 19.840 1.00 41.38 102 ALA A C 1
ATOM 780 O O . ALA A 1 102 ? -4.047 16.730 19.379 1.00 41.38 102 ALA A O 1
ATOM 781 N N . ALA A 1 103 ? -6.084 16.957 20.291 1.00 48.25 103 ALA A N 1
ATOM 782 C CA . ALA A 1 103 ? -6.519 15.607 19.991 1.00 48.25 103 ALA A CA 1
ATOM 783 C C . ALA A 1 103 ? -6.612 15.489 18.466 1.00 48.25 103 ALA A C 1
ATOM 785 O O . ALA A 1 103 ? -7.553 16.002 17.873 1.00 48.25 103 ALA A O 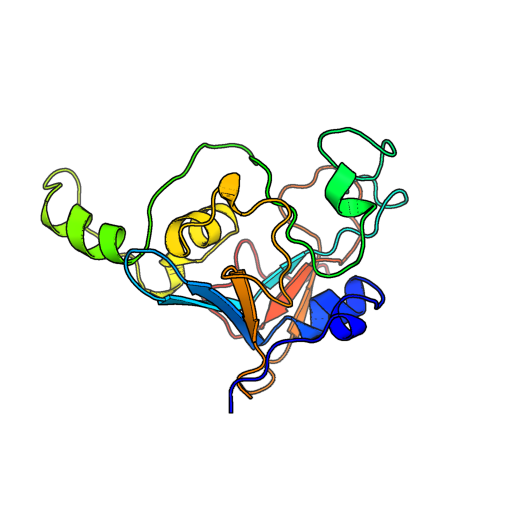1
ATOM 786 N N . PHE A 1 104 ? -5.601 14.887 17.832 1.00 47.94 104 PHE A N 1
ATOM 787 C CA . PHE A 1 104 ? -5.690 14.580 16.406 1.00 47.94 104 PHE A CA 1
ATOM 788 C C . PHE A 1 104 ? -6.998 13.830 16.167 1.00 47.94 104 PHE A C 1
ATOM 790 O O . PHE A 1 104 ? -7.288 12.863 16.880 1.00 47.94 104 PHE A O 1
ATOM 797 N N . SER A 1 105 ? -7.771 14.302 15.198 1.00 58.41 105 SER A N 1
ATOM 798 C CA . SER A 1 105 ? -8.993 13.643 14.757 1.00 58.41 105 SER A CA 1
ATOM 799 C C . SER A 1 105 ? -8.676 12.219 14.290 1.00 58.41 105 SER A C 1
ATOM 801 O O . SER A 1 105 ? -7.566 11.944 13.824 1.00 58.41 105 SER A O 1
ATOM 803 N N . ASP A 1 106 ? -9.645 11.302 14.375 1.00 59.97 106 ASP A N 1
ATOM 804 C CA . ASP A 1 106 ? -9.466 9.917 13.903 1.00 59.97 106 ASP A CA 1
ATOM 805 C C . ASP A 1 106 ? -8.994 9.862 12.433 1.00 59.97 106 ASP A C 1
ATOM 807 O O . ASP A 1 106 ? -8.259 8.958 12.036 1.00 59.97 106 ASP A O 1
ATOM 811 N N . VAL A 1 107 ? -9.338 10.889 11.651 1.00 63.91 107 VAL A N 1
ATOM 812 C CA . VAL A 1 107 ? -8.914 11.110 10.263 1.00 63.91 107 VAL A CA 1
ATOM 813 C C . VAL A 1 107 ? -7.397 11.282 10.127 1.00 63.91 107 VAL A C 1
ATOM 815 O O . VAL A 1 107 ? -6.784 10.755 9.200 1.00 63.91 107 VAL A O 1
ATOM 818 N N . GLU A 1 108 ? -6.759 12.002 11.046 1.00 67.19 108 GLU A N 1
ATOM 819 C CA . GLU A 1 108 ? -5.328 12.312 10.970 1.00 67.19 108 GLU A CA 1
ATOM 820 C C . GLU A 1 108 ? -4.441 11.125 11.365 1.00 67.19 108 GLU A C 1
ATOM 822 O O . GLU A 1 108 ? -3.259 11.099 11.021 1.00 67.19 108 GLU A O 1
ATOM 827 N N . LEU A 1 109 ? -5.002 10.117 12.045 1.00 68.44 109 LEU A N 1
ATOM 828 C CA . LEU A 1 109 ? -4.259 8.942 12.510 1.00 68.44 109 LEU A CA 1
ATOM 829 C C . LEU A 1 109 ? -3.638 8.141 11.363 1.00 68.44 109 LEU A C 1
ATOM 831 O O . LEU A 1 109 ? -2.539 7.615 11.524 1.00 68.44 109 LEU A O 1
ATOM 835 N N . CYS A 1 110 ? -4.319 8.072 10.218 1.00 73.19 110 CYS A N 1
ATOM 836 C CA . CYS A 1 110 ? -3.897 7.286 9.056 1.00 73.19 110 CYS A CA 1
ATOM 837 C C . CYS A 1 110 ? -3.617 8.143 7.813 1.00 73.19 110 CYS A C 1
ATOM 839 O O . CYS A 1 110 ? -3.387 7.591 6.739 1.00 73.19 110 CYS A O 1
ATOM 841 N N . ARG A 1 111 ? -3.621 9.478 7.933 1.00 79.50 111 ARG A N 1
ATOM 842 C CA . ARG A 1 111 ? -3.396 10.374 6.793 1.00 79.50 111 ARG A CA 1
ATOM 843 C C . ARG A 1 111 ? -1.928 10.327 6.361 1.00 79.50 111 ARG A C 1
ATOM 845 O O . ARG A 1 111 ? -1.066 10.939 6.993 1.00 79.50 111 ARG A O 1
ATOM 852 N N . GLY A 1 112 ? -1.660 9.591 5.286 1.00 80.06 112 GLY A N 1
ATOM 853 C CA . GLY A 1 112 ? -0.333 9.367 4.708 1.00 80.06 112 GLY A CA 1
ATOM 854 C C . GLY A 1 112 ? 0.338 8.059 5.166 1.00 80.06 112 GLY A C 1
ATOM 855 O O . GLY A 1 112 ? 0.055 7.551 6.256 1.00 80.06 112 GLY A O 1
ATOM 856 N N . PRO A 1 113 ? 1.274 7.511 4.366 1.00 81.38 113 PRO A N 1
ATOM 857 C CA . PRO A 1 113 ? 1.794 6.146 4.532 1.00 81.38 113 PRO A CA 1
ATOM 858 C C . PRO A 1 113 ? 2.554 5.916 5.851 1.00 81.38 113 PRO A C 1
ATOM 860 O O . PRO A 1 113 ? 2.455 4.843 6.455 1.00 81.38 113 PRO A O 1
ATOM 863 N N . GLY A 1 114 ? 3.277 6.928 6.344 1.00 79.69 114 GLY A N 1
ATOM 864 C CA . GLY A 1 114 ? 3.982 6.856 7.629 1.00 79.69 114 GLY A CA 1
ATOM 865 C C . GLY A 1 114 ? 3.036 6.856 8.836 1.00 79.69 114 GLY A C 1
ATOM 866 O O . GLY A 1 114 ? 3.246 6.108 9.792 1.00 79.69 114 GLY A O 1
ATOM 867 N N . ASN A 1 115 ? 1.963 7.651 8.779 1.00 80.75 115 ASN A N 1
ATOM 868 C CA . ASN A 1 115 ? 0.939 7.695 9.824 1.00 80.75 115 ASN A CA 1
ATOM 869 C C . ASN A 1 115 ? 0.116 6.400 9.845 1.00 80.75 115 ASN A C 1
ATOM 871 O O . ASN A 1 115 ? -0.062 5.821 10.913 1.00 80.75 115 ASN A O 1
ATOM 875 N N . LEU A 1 116 ? -0.263 5.884 8.671 1.00 82.06 116 LEU A N 1
ATOM 876 C CA . LEU A 1 116 ? -0.905 4.577 8.515 1.00 82.06 116 LEU A CA 1
ATOM 877 C C . LEU A 1 116 ? -0.066 3.452 9.143 1.00 82.06 116 LEU A C 1
ATOM 879 O O . LEU A 1 116 ? -0.555 2.718 10.002 1.00 82.06 116 LEU A O 1
ATOM 883 N N . SER A 1 117 ? 1.207 3.331 8.745 1.00 80.81 117 SER A N 1
ATOM 884 C CA . SER A 1 117 ? 2.093 2.266 9.241 1.00 80.81 117 SER A CA 1
ATOM 885 C C . SER A 1 117 ? 2.241 2.325 10.759 1.00 80.81 117 SER A C 1
ATOM 887 O O . SER A 1 117 ? 2.164 1.300 11.437 1.00 80.81 117 SER A O 1
ATOM 889 N N . ARG A 1 118 ? 2.381 3.543 11.297 1.00 80.75 118 ARG A N 1
ATOM 890 C CA . ARG A 1 118 ? 2.386 3.813 12.732 1.00 80.75 118 ARG A CA 1
ATOM 891 C C . ARG A 1 118 ? 1.103 3.287 13.377 1.00 80.75 118 ARG A C 1
ATOM 893 O O . ARG A 1 118 ? 1.182 2.364 14.187 1.00 80.75 118 ARG A O 1
ATOM 900 N N . ALA A 1 119 ? -0.050 3.813 12.970 1.00 77.94 119 ALA A N 1
ATOM 901 C CA . ALA A 1 119 ? -1.346 3.487 13.547 1.00 77.94 119 ALA A CA 1
ATOM 902 C C . ALA A 1 119 ? -1.592 1.969 13.565 1.00 77.94 119 ALA A C 1
ATOM 904 O O . ALA A 1 119 ? -1.847 1.392 14.626 1.00 77.94 119 ALA A O 1
ATOM 905 N N . LEU A 1 120 ? -1.399 1.291 12.432 1.00 80.06 120 LEU A N 1
ATOM 906 C CA . LEU A 1 120 ? -1.616 -0.152 12.334 1.00 80.06 120 LEU A CA 1
ATOM 907 C C . LEU A 1 120 ? -0.502 -0.991 12.976 1.00 80.06 120 LEU A C 1
ATOM 909 O O . LEU A 1 120 ? -0.626 -2.208 13.041 1.00 80.06 120 LEU A O 1
ATOM 913 N N . GLY A 1 121 ? 0.583 -0.392 13.471 1.00 84.62 121 GLY A N 1
ATOM 914 C CA . GLY A 1 121 ? 1.710 -1.129 14.046 1.00 84.62 121 GLY A CA 1
ATOM 915 C C . GLY A 1 121 ? 2.484 -1.958 13.018 1.00 84.62 121 GLY A C 1
ATOM 916 O O . GLY A 1 121 ? 3.029 -3.007 13.359 1.00 84.62 121 GLY A O 1
ATOM 917 N N . ILE A 1 122 ? 2.515 -1.508 11.765 1.00 84.88 122 ILE A N 1
ATOM 918 C CA . ILE A 1 122 ? 3.275 -2.127 10.681 1.00 84.88 122 ILE A CA 1
ATOM 919 C C . ILE A 1 122 ? 4.732 -1.685 10.803 1.00 84.88 122 ILE A C 1
ATOM 921 O O . ILE A 1 122 ? 5.054 -0.500 10.884 1.00 84.88 122 ILE A O 1
ATOM 925 N N . THR A 1 123 ? 5.628 -2.662 10.821 1.00 87.69 123 THR A N 1
ATOM 926 C CA . THR A 1 123 ? 7.079 -2.467 10.867 1.00 87.69 123 THR A CA 1
ATOM 927 C C . THR A 1 123 ? 7.736 -3.319 9.785 1.00 87.69 123 THR A C 1
ATOM 929 O O . THR A 1 123 ? 7.066 -4.083 9.092 1.00 87.69 123 THR A O 1
ATOM 932 N N . LEU A 1 124 ? 9.067 -3.282 9.681 1.00 86.50 124 LEU A N 1
ATOM 933 C CA . LEU A 1 124 ? 9.798 -4.197 8.796 1.00 86.50 124 LEU A CA 1
ATOM 934 C C . LEU A 1 124 ? 9.526 -5.686 9.084 1.00 86.50 124 LEU A C 1
ATOM 936 O O . LEU A 1 124 ? 9.737 -6.511 8.203 1.00 86.50 124 LEU A O 1
ATOM 940 N N . ARG A 1 125 ? 9.014 -6.044 10.273 1.00 89.69 125 ARG A N 1
ATOM 941 C CA . ARG A 1 125 ? 8.612 -7.425 10.599 1.00 89.69 125 ARG A CA 1
ATOM 942 C C . ARG A 1 125 ? 7.427 -7.922 9.767 1.00 89.69 125 ARG A C 1
ATOM 944 O O . ARG A 1 125 ? 7.232 -9.124 9.667 1.00 89.69 125 ARG A O 1
ATOM 951 N N . GLN A 1 126 ? 6.640 -7.008 9.201 1.00 91.62 126 GLN A N 1
ATOM 952 C CA . GLN A 1 126 ? 5.520 -7.321 8.317 1.00 91.62 126 GLN A CA 1
ATOM 953 C C . GLN A 1 126 ? 5.948 -7.433 6.843 1.00 91.62 126 GLN A C 1
ATOM 955 O O . GLN A 1 126 ? 5.131 -7.790 5.996 1.00 91.62 126 GLN A O 1
ATOM 960 N N . ASN A 1 127 ? 7.213 -7.141 6.512 1.00 89.25 127 ASN A N 1
ATOM 961 C CA . ASN A 1 127 ? 7.724 -7.341 5.161 1.00 89.25 127 ASN A CA 1
ATOM 962 C C . ASN A 1 127 ? 7.656 -8.829 4.788 1.00 89.25 127 ASN A C 1
ATOM 964 O O . ASN A 1 127 ? 8.007 -9.684 5.599 1.00 89.25 127 ASN A O 1
ATOM 968 N N . ARG A 1 128 ? 7.255 -9.132 3.550 1.00 89.62 128 ARG A N 1
ATOM 969 C CA . ARG A 1 128 ? 7.067 -10.491 3.013 1.00 89.62 128 ARG A CA 1
ATOM 970 C C . ARG A 1 128 ? 5.959 -11.309 3.678 1.00 89.62 128 ARG A C 1
ATOM 972 O O . ARG A 1 128 ? 5.896 -12.514 3.455 1.00 89.62 128 ARG A O 1
ATOM 979 N N . LEU A 1 129 ? 5.078 -10.696 4.466 1.00 92.81 129 LEU A N 1
ATOM 980 C CA . LEU A 1 129 ? 3.881 -11.398 4.916 1.00 92.81 129 LEU A CA 1
ATOM 981 C C . LEU A 1 129 ? 2.905 -11.605 3.760 1.00 92.81 129 LEU A C 1
ATOM 983 O O . LEU A 1 129 ? 2.696 -10.718 2.935 1.00 92.81 129 LEU A O 1
ATOM 987 N N . ASP A 1 130 ? 2.291 -12.779 3.732 1.00 94.94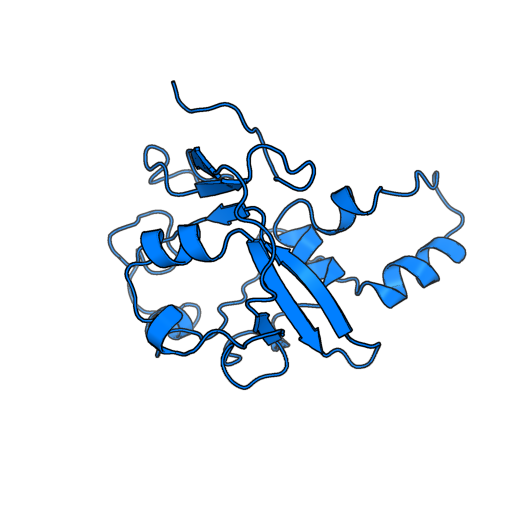 130 ASP A N 1
ATOM 988 C CA . ASP A 1 130 ? 1.254 -13.127 2.773 1.00 94.94 130 ASP A CA 1
ATOM 989 C C . ASP A 1 130 ? -0.090 -12.507 3.188 1.00 94.94 130 ASP A C 1
ATOM 991 O O . ASP A 1 130 ? -0.665 -12.860 4.221 1.00 94.94 130 ASP A O 1
ATOM 995 N N . LEU A 1 131 ? -0.614 -11.592 2.372 1.00 93.81 131 LEU A N 1
ATOM 996 C CA . LEU A 1 131 ? -1.879 -10.900 2.631 1.00 93.81 131 LEU A CA 1
ATOM 997 C C . LEU A 1 131 ? -3.102 -11.821 2.541 1.00 93.81 131 LEU A C 1
ATOM 999 O O . LEU A 1 131 ? -4.186 -11.422 2.954 1.00 93.81 131 LEU A O 1
ATOM 1003 N N . THR A 1 132 ? -2.935 -13.039 2.016 1.00 94.44 132 THR A N 1
ATOM 1004 C CA . THR A 1 132 ? -4.014 -14.025 1.832 1.00 94.44 132 THR A CA 1
ATOM 1005 C C . THR A 1 132 ? -4.101 -15.060 2.953 1.00 94.44 132 THR A C 1
ATOM 1007 O O . THR A 1 132 ? -4.994 -15.904 2.934 1.00 94.44 132 THR A O 1
ATOM 1010 N N . SER A 1 133 ? -3.181 -15.032 3.920 1.00 94.19 133 SER A N 1
ATOM 1011 C CA . SER A 1 133 ? -3.120 -16.054 4.976 1.00 94.19 133 SER A CA 1
ATOM 1012 C C . SER A 1 133 ? -2.563 -15.560 6.315 1.00 94.19 133 SER A C 1
ATOM 1014 O O . SER A 1 133 ? -2.693 -16.251 7.324 1.00 94.19 133 SER A O 1
ATOM 1016 N N . SER A 1 134 ? -1.942 -14.377 6.358 1.00 93.88 134 SER A N 1
ATOM 1017 C CA . SER A 1 134 ? -1.260 -13.881 7.554 1.00 93.88 134 SER A CA 1
ATOM 1018 C C . SER A 1 134 ? -2.120 -12.960 8.429 1.00 93.88 134 SER A C 1
ATOM 1020 O O . SER A 1 134 ? -3.277 -12.647 8.147 1.00 93.88 134 SER A O 1
ATOM 1022 N N . ARG A 1 135 ? -1.502 -12.483 9.515 1.00 93.12 135 ARG A N 1
ATOM 1023 C CA . ARG A 1 135 ? -2.071 -11.494 10.442 1.00 93.12 135 ARG A CA 1
ATOM 1024 C C . ARG A 1 135 ? -2.204 -10.099 9.839 1.00 93.12 135 ARG A C 1
ATOM 1026 O O . ARG A 1 135 ? -2.895 -9.280 10.429 1.00 93.12 135 ARG A O 1
ATOM 1033 N N . LEU A 1 136 ? -1.529 -9.818 8.724 1.00 92.94 136 LEU A N 1
ATOM 1034 C CA . LEU A 1 136 ? -1.709 -8.605 7.934 1.00 92.94 136 LEU A CA 1
ATOM 1035 C C . LEU A 1 136 ? -2.462 -8.991 6.664 1.00 92.94 136 LEU A C 1
ATOM 1037 O O . LEU A 1 136 ? -1.967 -9.806 5.890 1.00 92.94 136 LEU A O 1
ATOM 1041 N N . ARG A 1 137 ? -3.648 -8.428 6.456 1.00 94.81 137 ARG A N 1
ATOM 1042 C CA . ARG A 1 137 ? -4.542 -8.843 5.371 1.00 94.81 137 ARG A CA 1
ATOM 1043 C C . ARG A 1 137 ? -5.435 -7.711 4.895 1.00 94.81 137 ARG A C 1
ATOM 1045 O O . ARG A 1 137 ? -5.583 -6.706 5.587 1.00 94.81 137 ARG A O 1
ATOM 1052 N N . ILE A 1 138 ? -6.042 -7.889 3.726 1.00 93.69 138 ILE A N 1
ATOM 1053 C CA . ILE A 1 138 ? -7.032 -6.952 3.190 1.00 93.69 138 ILE A CA 1
ATOM 1054 C C . ILE A 1 138 ? -8.359 -7.678 3.019 1.00 93.69 138 ILE A C 1
ATOM 1056 O O . ILE A 1 138 ? -8.421 -8.753 2.421 1.00 93.69 138 ILE A O 1
ATOM 1060 N N . GLU A 1 139 ? -9.416 -7.079 3.547 1.00 93.50 139 GLU A N 1
ATOM 1061 C CA . GLU A 1 139 ? -10.761 -7.631 3.537 1.00 93.50 139 GLU A CA 1
ATOM 1062 C C . GLU A 1 139 ? -11.706 -6.761 2.708 1.00 93.50 139 GLU A C 1
ATOM 1064 O O . GLU A 1 139 ? -11.683 -5.530 2.765 1.00 93.50 139 GLU A O 1
ATOM 1069 N N . ASP A 1 140 ? -12.590 -7.421 1.972 1.00 94.56 140 ASP A N 1
ATOM 1070 C CA . ASP A 1 140 ? -13.816 -6.833 1.469 1.00 94.56 140 ASP A CA 1
ATOM 1071 C C . ASP A 1 140 ? -14.907 -6.955 2.533 1.00 94.56 140 ASP A C 1
ATOM 1073 O O . ASP A 1 140 ? -15.395 -8.050 2.815 1.00 94.56 140 ASP A O 1
ATOM 1077 N N . GLN A 1 141 ? -15.274 -5.834 3.149 1.00 91.19 141 GLN A N 1
ATOM 1078 C CA . GLN A 1 141 ? -16.330 -5.790 4.161 1.00 91.19 141 GLN A CA 1
ATOM 1079 C C . GLN A 1 141 ? -17.680 -5.327 3.594 1.00 91.19 141 GLN A C 1
ATOM 1081 O O . GLN A 1 141 ? -18.627 -5.161 4.359 1.00 91.19 141 GLN A O 1
ATOM 1086 N N . GLY A 1 142 ? -17.792 -5.161 2.268 1.00 88.44 142 GLY A N 1
ATOM 1087 C CA . GLY A 1 142 ? -19.014 -4.675 1.623 1.00 88.44 142 GLY A CA 1
ATOM 1088 C C . GLY A 1 142 ? -19.300 -3.200 1.90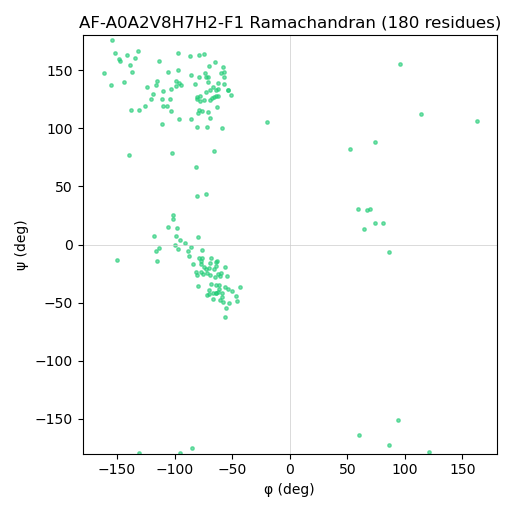7 1.00 88.44 142 GLY A C 1
ATOM 1089 O O . GLY A 1 142 ? -20.461 -2.817 1.990 1.00 88.44 142 GLY A O 1
ATOM 1090 N N . LEU A 1 143 ? -18.254 -2.391 2.106 1.00 81.75 143 LEU A N 1
ATOM 1091 C CA . LEU A 1 143 ? -18.394 -0.941 2.240 1.00 81.75 143 LEU A CA 1
ATOM 1092 C C . LEU A 1 143 ? -18.762 -0.323 0.887 1.00 81.75 143 LEU A C 1
ATOM 1094 O O . LEU A 1 143 ? -18.261 -0.766 -0.150 1.00 81.75 143 LEU A O 1
ATOM 1098 N N . ASP A 1 144 ? -19.603 0.712 0.913 1.00 75.75 144 ASP A N 1
ATOM 1099 C CA . ASP A 1 144 ? -20.083 1.373 -0.299 1.00 75.75 144 ASP A CA 1
ATOM 1100 C C . ASP A 1 144 ? -18.935 1.893 -1.168 1.00 75.75 144 ASP A C 1
ATOM 1102 O O . ASP A 1 144 ? -17.956 2.482 -0.688 1.00 75.75 144 ASP A O 1
ATOM 1106 N N . ALA A 1 145 ? -19.090 1.698 -2.478 1.00 70.25 145 ALA A N 1
ATOM 1107 C CA . ALA A 1 145 ? -18.172 2.235 -3.463 1.00 70.25 145 ALA A CA 1
ATOM 1108 C C . ALA A 1 145 ? -18.206 3.766 -3.399 1.00 70.25 145 ALA A C 1
ATOM 1110 O O . ALA A 1 145 ? -19.234 4.397 -3.643 1.00 70.25 145 ALA A O 1
ATOM 1111 N N . ARG A 1 146 ? -17.062 4.369 -3.076 1.00 79.88 146 ARG A N 1
ATOM 1112 C CA . ARG A 1 146 ? -16.908 5.825 -3.098 1.00 79.88 146 ARG A CA 1
ATOM 1113 C C . ARG A 1 146 ? -16.527 6.285 -4.503 1.00 79.88 146 ARG A C 1
ATOM 1115 O O . ARG A 1 146 ? -15.762 5.582 -5.168 1.00 79.88 146 ARG A O 1
ATOM 1122 N N . PRO A 1 147 ? -16.984 7.467 -4.949 1.00 91.88 147 PRO A N 1
ATOM 1123 C CA . PRO A 1 147 ? -16.429 8.104 -6.133 1.00 91.88 147 PRO A CA 1
ATOM 1124 C C . PRO A 1 147 ? -14.910 8.235 -5.995 1.00 91.88 147 PRO A C 1
ATOM 1126 O O . PRO A 1 147 ? -14.406 8.652 -4.948 1.00 91.88 147 PRO A O 1
ATOM 1129 N N . ILE A 1 148 ? -14.185 7.865 -7.046 1.00 94.38 148 ILE A N 1
ATOM 1130 C CA . ILE A 1 148 ? -12.722 7.901 -7.074 1.00 94.38 148 ILE A CA 1
ATOM 1131 C C . ILE A 1 148 ? -12.217 8.931 -8.077 1.00 94.38 148 ILE A C 1
ATOM 1133 O O . ILE A 1 148 ? -12.908 9.271 -9.038 1.00 94.38 148 ILE A O 1
ATOM 1137 N N . ARG A 1 149 ? -10.978 9.376 -7.885 1.00 95.25 149 ARG A N 1
ATOM 1138 C CA . ARG A 1 149 ? -10.236 10.188 -8.849 1.00 95.25 149 ARG A CA 1
ATOM 1139 C C . ARG A 1 149 ? -8.796 9.702 -8.946 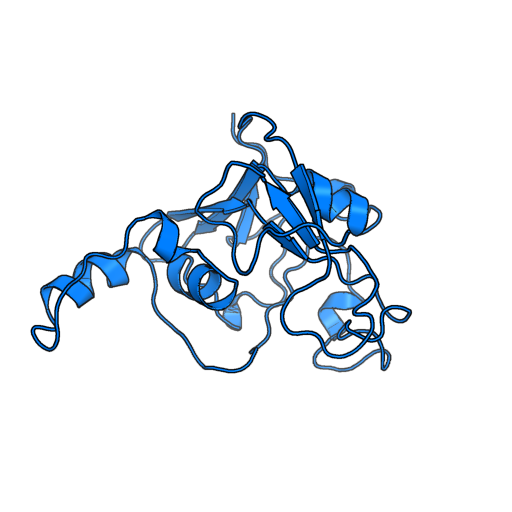1.00 95.25 149 ARG A C 1
ATOM 1141 O O . ARG A 1 149 ? -8.247 9.207 -7.962 1.00 95.25 149 ARG A O 1
ATOM 1148 N N . TRP A 1 150 ? -8.221 9.853 -10.134 1.00 95.69 150 TRP A N 1
ATOM 1149 C CA . TRP A 1 150 ? -6.802 9.640 -10.389 1.00 95.69 150 TRP A CA 1
ATOM 1150 C C . TRP A 1 150 ? -6.036 10.964 -10.349 1.00 95.69 150 TRP A C 1
ATOM 1152 O O . TRP A 1 150 ? -6.596 12.028 -10.611 1.00 95.69 150 TRP A O 1
ATOM 1162 N N . SER A 1 151 ? -4.772 10.903 -9.954 1.00 93.69 151 SER A N 1
ATOM 1163 C CA . SER A 1 151 ? -3.836 12.020 -9.998 1.00 93.69 151 SER A CA 1
ATOM 1164 C C . SER A 1 151 ? -2.403 11.514 -10.089 1.00 93.69 151 SER A C 1
ATOM 1166 O O . SER A 1 151 ? -2.124 10.324 -9.923 1.00 93.69 151 SER A O 1
ATOM 1168 N N . ARG A 1 152 ? -1.467 12.451 -10.227 1.00 93.94 152 ARG A N 1
ATOM 1169 C CA . ARG A 1 152 ? -0.035 12.203 -10.038 1.00 93.94 152 ARG A CA 1
ATOM 1170 C C . ARG A 1 152 ? 0.270 11.700 -8.623 1.00 93.94 152 ARG A C 1
ATOM 1172 O O . ARG A 1 152 ? -0.407 12.079 -7.656 1.00 93.94 152 ARG A O 1
ATOM 1179 N N . ARG A 1 153 ? 1.295 10.853 -8.519 1.00 92.12 153 ARG A N 1
ATOM 1180 C CA . ARG A 1 153 ? 1.825 10.318 -7.252 1.00 92.12 153 ARG A CA 1
ATOM 1181 C C . ARG A 1 153 ? 2.545 11.404 -6.446 1.00 92.12 153 ARG A C 1
ATOM 1183 O O . ARG A 1 153 ? 3.033 12.388 -7.000 1.00 92.12 153 ARG A O 1
ATOM 1190 N N . ILE A 1 154 ? 2.596 11.239 -5.131 1.00 89.38 154 ILE A N 1
ATOM 1191 C CA . ILE A 1 154 ? 3.179 12.174 -4.171 1.00 89.38 154 ILE A CA 1
ATOM 1192 C C . ILE A 1 154 ? 4.616 11.750 -3.848 1.00 89.38 154 ILE A C 1
ATOM 1194 O O . ILE A 1 154 ? 4.904 10.582 -3.615 1.00 89.38 154 ILE A O 1
ATOM 1198 N N . GLY A 1 155 ? 5.527 12.723 -3.759 1.00 86.88 155 GLY A N 1
ATOM 1199 C CA . GLY A 1 155 ? 6.883 12.484 -3.251 1.00 86.88 155 GLY A CA 1
ATOM 1200 C C . GLY A 1 155 ? 7.812 11.743 -4.217 1.00 86.88 155 GLY A C 1
ATOM 1201 O O . GLY A 1 155 ? 8.831 11.210 -3.782 1.00 86.88 155 GLY A O 1
ATOM 1202 N N . ILE A 1 156 ? 7.477 11.718 -5.510 1.00 87.88 156 ILE A N 1
ATOM 1203 C CA . ILE A 1 156 ? 8.326 11.190 -6.586 1.00 87.88 156 ILE A CA 1
ATOM 1204 C C . ILE A 1 156 ? 8.929 12.336 -7.413 1.00 87.88 156 ILE A C 1
ATOM 1206 O O . ILE A 1 156 ? 8.303 13.379 -7.578 1.00 87.88 156 ILE A O 1
ATOM 1210 N N . ASN A 1 157 ? 10.137 12.125 -7.947 1.00 90.62 157 ASN A N 1
ATOM 1211 C CA . ASN A 1 157 ? 10.864 13.110 -8.768 1.00 90.62 157 ASN A CA 1
ATOM 1212 C C . ASN A 1 157 ? 11.045 12.672 -10.236 1.00 90.62 157 ASN A C 1
ATOM 1214 O O . ASN A 1 157 ? 11.611 13.407 -11.037 1.00 90.62 157 ASN A O 1
ATOM 1218 N N . VAL A 1 158 ? 10.597 11.465 -10.584 1.00 91.44 158 VAL A N 1
ATOM 1219 C CA . VAL A 1 158 ? 10.652 10.858 -11.925 1.00 91.44 158 VAL A CA 1
ATOM 1220 C C . VAL A 1 158 ? 9.328 10.145 -12.181 1.00 91.44 158 VAL A C 1
ATOM 1222 O O . VAL A 1 158 ? 8.672 9.770 -11.215 1.00 91.44 158 VAL A O 1
ATOM 1225 N N . GLY A 1 159 ? 8.907 9.970 -13.439 1.00 89.81 159 GLY A N 1
ATOM 1226 C CA . GLY A 1 159 ? 7.585 9.383 -13.738 1.00 89.81 159 GLY A CA 1
ATOM 1227 C C . GLY A 1 159 ? 6.426 10.200 -13.146 1.00 89.81 159 GLY A C 1
ATOM 1228 O O . GLY A 1 159 ? 5.417 9.644 -12.712 1.00 89.81 159 GLY A O 1
ATOM 1229 N N . VAL A 1 160 ? 6.626 11.521 -13.039 1.00 90.75 160 VAL A N 1
ATOM 1230 C CA . VAL A 1 160 ? 5.710 12.480 -12.393 1.00 90.75 160 VAL A CA 1
ATOM 1231 C C . VAL A 1 160 ? 4.472 12.778 -13.229 1.00 90.75 160 VAL A C 1
ATOM 1233 O O . VAL A 1 160 ? 3.484 13.253 -12.684 1.00 90.75 160 VAL A O 1
ATOM 1236 N N . GLU A 1 161 ? 4.521 12.498 -14.530 1.00 89.94 161 GLU A N 1
ATOM 1237 C CA . GLU A 1 161 ? 3.411 12.727 -15.458 1.00 89.94 161 GLU A CA 1
ATOM 1238 C C . GLU A 1 161 ? 2.316 11.664 -15.335 1.00 89.94 161 GLU A C 1
ATOM 1240 O O . GLU A 1 161 ? 1.158 11.939 -15.636 1.00 89.94 161 GLU A O 1
ATOM 1245 N N . ASP A 1 162 ? 2.661 10.475 -14.837 1.00 91.88 162 ASP A N 1
ATOM 1246 C CA . ASP A 1 162 ? 1.737 9.355 -14.745 1.00 91.88 162 ASP A CA 1
ATOM 1247 C C . ASP A 1 162 ? 0.713 9.537 -13.615 1.00 91.88 162 ASP A C 1
ATOM 1249 O O . ASP A 1 162 ? 1.048 9.661 -12.427 1.00 91.88 162 ASP A O 1
ATOM 1253 N N . GLU A 1 163 ? -0.569 9.474 -13.974 1.00 94.38 163 GLU A N 1
ATOM 1254 C CA . GLU A 1 163 ? -1.680 9.536 -13.026 1.00 94.38 163 GLU A CA 1
ATOM 1255 C C . GLU A 1 163 ? -1.952 8.178 -12.370 1.00 94.38 163 GLU A C 1
ATOM 1257 O O . GLU A 1 163 ? -2.975 7.537 -12.598 1.00 94.38 163 GLU A O 1
ATOM 1262 N N . TRP A 1 164 ? -1.005 7.705 -11.561 1.00 95.31 164 TRP A N 1
ATOM 1263 C CA . TRP A 1 164 ? -1.061 6.384 -10.919 1.00 95.31 164 TRP A CA 1
ATOM 1264 C C . TRP A 1 164 ? -1.378 6.420 -9.423 1.00 95.31 164 TRP A C 1
ATOM 1266 O O . TRP A 1 164 ? -1.207 5.422 -8.725 1.00 95.31 164 TRP A O 1
ATOM 1276 N N . ARG A 1 165 ? -1.874 7.548 -8.915 1.00 94.94 165 ARG A N 1
ATOM 1277 C CA . ARG A 1 165 ? -2.461 7.658 -7.577 1.00 94.94 165 ARG A CA 1
ATOM 1278 C C . ARG A 1 165 ? -3.977 7.714 -7.695 1.00 94.94 165 ARG A C 1
ATOM 1280 O O . ARG A 1 165 ? -4.498 8.591 -8.370 1.00 94.94 165 ARG A O 1
ATOM 1287 N N . VAL A 1 166 ? -4.680 6.818 -7.011 1.00 94.00 166 VAL A N 1
ATOM 1288 C CA . VAL A 1 166 ? -6.147 6.785 -6.944 1.00 94.00 166 VAL A CA 1
ATOM 1289 C C . VAL A 1 166 ? -6.611 7.037 -5.518 1.00 94.00 166 VAL A C 1
ATOM 1291 O O . VAL A 1 166 ? -6.042 6.500 -4.570 1.00 94.00 166 VAL A O 1
ATOM 1294 N N . TYR A 1 167 ? -7.649 7.851 -5.346 1.00 92.12 167 TYR A N 1
ATOM 1295 C CA . TYR A 1 167 ? -8.207 8.161 -4.030 1.00 92.12 167 TYR A CA 1
ATOM 1296 C C . TYR A 1 167 ? -9.717 8.395 -4.073 1.00 92.12 167 TYR A C 1
ATOM 1298 O O . TYR A 1 167 ? -10.281 8.727 -5.116 1.00 92.12 167 TYR A O 1
ATOM 1306 N N . ALA A 1 168 ? -10.372 8.224 -2.924 1.00 90.44 168 ALA A N 1
ATOM 1307 C CA . ALA A 1 168 ? -11.793 8.497 -2.735 1.00 90.44 168 ALA A CA 1
ATOM 1308 C C . ALA A 1 168 ? -12.048 10.007 -2.570 1.00 90.44 168 ALA A C 1
ATOM 1310 O O . ALA A 1 168 ? -11.443 10.637 -1.704 1.00 90.44 168 ALA A O 1
ATOM 1311 N N . LEU A 1 169 ? -12.965 10.578 -3.358 1.00 87.00 169 LEU A N 1
ATOM 1312 C CA . LEU A 1 169 ? -13.208 12.029 -3.416 1.00 87.00 169 LEU A CA 1
ATOM 1313 C C . LEU A 1 169 ? -13.674 12.640 -2.088 1.00 87.00 169 LEU A C 1
ATOM 1315 O O . LEU A 1 169 ? -13.219 13.719 -1.720 1.00 87.00 169 LEU A O 1
ATOM 1319 N N . ASP A 1 170 ? -14.511 11.925 -1.340 1.00 80.06 170 ASP A N 1
ATOM 1320 C CA . ASP A 1 170 ? -15.169 12.456 -0.137 1.00 80.06 170 ASP A CA 1
ATOM 1321 C C . ASP A 1 170 ? -14.498 11.997 1.166 1.00 80.06 170 ASP A C 1
ATOM 1323 O O . ASP A 1 170 ? -15.125 11.922 2.226 1.00 80.06 170 ASP A O 1
ATOM 1327 N N . SER A 1 171 ? -13.225 11.600 1.103 1.00 82.75 171 SER A N 1
ATOM 1328 C CA . SER A 1 171 ? -12.491 11.142 2.280 1.00 82.75 171 SER A CA 1
ATOM 1329 C C . SER A 1 171 ? -11.535 12.212 2.795 1.00 82.75 171 SER A C 1
ATOM 1331 O O . SER A 1 171 ? -10.519 12.523 2.178 1.00 82.75 171 SER A O 1
ATOM 1333 N N . ALA A 1 172 ? -11.804 12.706 4.005 1.00 82.75 172 ALA A N 1
ATOM 1334 C CA . ALA A 1 172 ? -10.905 13.615 4.715 1.00 82.75 172 ALA A CA 1
ATOM 1335 C C . ALA A 1 172 ? -9.542 12.971 5.066 1.00 82.75 172 ALA A C 1
ATOM 1337 O O . ALA A 1 172 ? -8.590 13.678 5.398 1.00 82.75 172 ALA A O 1
ATOM 1338 N N . ALA A 1 173 ? -9.440 11.637 4.987 1.00 82.75 173 ALA A N 1
ATOM 1339 C CA . ALA A 1 173 ? -8.226 10.880 5.285 1.00 82.75 173 ALA A CA 1
ATOM 1340 C C . ALA A 1 173 ? -7.266 10.754 4.084 1.00 82.75 173 ALA A C 1
ATOM 1342 O O . ALA A 1 173 ? -6.176 10.205 4.245 1.00 82.75 173 ALA A O 1
ATOM 1343 N N . VAL A 1 174 ? -7.629 11.280 2.905 1.00 85.81 174 VAL A N 1
ATOM 1344 C CA . VAL A 1 174 ? -6.728 11.350 1.740 1.00 85.81 174 VAL A CA 1
ATOM 1345 C C . VAL A 1 174 ? -5.537 12.256 2.052 1.00 85.81 174 VAL A C 1
ATOM 1347 O O . VAL A 1 174 ? -5.673 13.357 2.606 1.00 85.81 174 VAL A O 1
ATOM 1350 N N . SER A 1 175 ? -4.339 11.781 1.730 1.00 84.12 175 SER A N 1
ATOM 1351 C CA . SER A 1 175 ? -3.097 12.516 1.929 1.00 84.12 175 SER A CA 1
ATOM 1352 C C . SER A 1 175 ? -2.775 13.436 0.747 1.00 84.12 175 SER A C 1
ATOM 1354 O O . SER A 1 175 ? -3.342 13.331 -0.339 1.00 84.12 175 SER A O 1
ATOM 1356 N N . GLY A 1 176 ? -1.888 14.407 0.986 1.00 80.88 176 GLY A N 1
ATOM 1357 C CA . GLY A 1 176 ? -1.472 15.384 -0.019 1.00 80.88 176 GLY A CA 1
ATOM 1358 C C . GLY A 1 176 ? -2.607 16.247 -0.579 1.00 80.88 176 GLY A C 1
ATOM 1359 O O . GLY A 1 176 ? -3.684 16.381 0.004 1.00 80.88 176 GLY A O 1
ATOM 1360 N N . THR A 1 177 ? -2.332 16.895 -1.709 1.00 72.88 177 THR A N 1
ATOM 1361 C CA . THR A 1 177 ? -3.302 17.748 -2.402 1.00 72.88 177 THR A CA 1
ATOM 1362 C C . THR A 1 177 ? -4.232 16.890 -3.267 1.00 72.88 177 THR A C 1
ATOM 1364 O O . THR A 1 177 ? -3.783 15.962 -3.941 1.00 72.88 177 THR A O 1
ATOM 1367 N N . THR A 1 178 ? -5.525 17.216 -3.260 1.00 64.62 178 THR A N 1
ATOM 1368 C CA . THR A 1 178 ? -6.594 16.577 -4.057 1.00 64.62 178 THR A CA 1
ATOM 1369 C C . THR A 1 178 ? -6.937 17.359 -5.332 1.00 64.62 178 THR A C 1
ATOM 1371 O O . THR A 1 178 ? -7.974 17.137 -5.961 1.00 64.62 178 THR A O 1
ATOM 1374 N N . LYS A 1 179 ? -6.080 18.314 -5.720 1.00 53.25 179 LYS A N 1
ATOM 1375 C CA . LYS A 1 179 ? -6.225 19.040 -6.984 1.00 53.25 179 LYS A CA 1
ATOM 1376 C C . LYS A 1 179 ? -5.983 18.048 -8.122 1.00 53.25 179 LYS A C 1
ATOM 1378 O O . LYS A 1 179 ? -4.967 17.356 -8.116 1.00 53.25 179 LYS A O 1
ATOM 1383 N N . ALA A 1 180 ? -6.935 17.962 -9.047 1.00 47.34 180 ALA A N 1
ATOM 1384 C CA . ALA A 1 180 ? -6.747 17.234 -10.295 1.00 47.34 180 ALA A CA 1
ATOM 1385 C C . ALA A 1 180 ? -5.533 17.818 -11.035 1.00 47.34 180 ALA A C 1
ATOM 1387 O O . ALA A 1 180 ? -5.304 19.031 -10.960 1.00 47.34 180 ALA A O 1
ATOM 1388 N N . ALA A 1 181 ? -4.757 16.975 -11.721 1.00 44.12 181 ALA A N 1
ATOM 1389 C CA . ALA A 1 181 ? -3.983 17.498 -12.836 1.00 44.12 181 ALA A CA 1
ATOM 1390 C C . ALA A 1 181 ? -5.016 17.986 -13.867 1.00 44.12 181 ALA A C 1
ATOM 1392 O O . ALA A 1 181 ? -6.006 17.296 -14.115 1.00 44.12 181 ALA A O 1
ATOM 1393 N N . PHE A 1 182 ? -4.868 19.233 -14.307 1.00 36.22 182 PHE A N 1
ATOM 1394 C CA . PHE A 1 182 ? -5.726 19.825 -15.333 1.00 36.22 182 PHE A CA 1
ATOM 1395 C C . PHE A 1 182 ? -5.377 19.256 -16.703 1.00 36.22 182 PHE A C 1
ATOM 1397 O O . PHE A 1 182 ? -4.166 19.028 -16.928 1.00 36.22 182 PHE A O 1
#

Mean predicted aligned err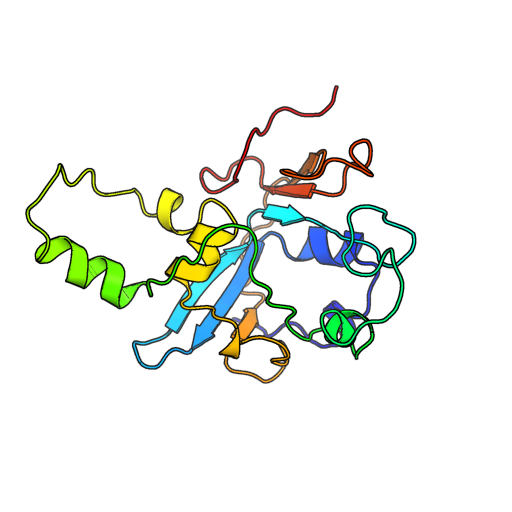or: 8.27 Å

Solvent-accessible surface area (backbone atoms only — not comparable to full-atom values): 10746 Å² total; per-residue (Å²): 117,77,38,74,49,50,54,72,59,46,67,48,61,54,66,61,39,39,58,66,41,50,46,21,32,44,36,27,64,47,98,89,46,79,31,72,48,70,31,41,58,39,74,51,65,77,34,54,87,28,72,66,23,80,36,32,90,48,93,43,89,85,47,44,60,79,77,48,70,58,45,46,37,80,52,77,93,62,98,71,95,57,87,52,35,50,75,53,53,64,55,50,66,78,67,60,94,72,80,78,85,73,77,72,51,82,48,59,48,46,38,36,74,65,34,31,30,11,35,49,56,56,48,70,85,50,36,66,38,41,31,70,80,49,57,47,30,43,28,43,57,81,55,73,85,63,64,68,46,64,22,53,59,82,97,60,93,44,66,59,85,48,60,41,17,38,32,35,74,92,44,86,41,48,54,83,79,87,71,64,76,128

pLDDT: mean 80.04, std 19.45, range [26.69, 97.81]

Nearest PDB structures (foldseek):
  3qi5-assembly2_B  TM=8.649E-01  e=1.127E-12  Homo sapiens
  3uby-assembly1_A  TM=8.583E-01  e=3.568E-12  Homo sapiens
  1f4r-assembly1_A  TM=8.482E-01  e=8.218E-11  Homo sapiens
  1ewn-assembly1_A  TM=8.429E-01  e=7.709E-11  Homo sapiens
  3uby-assembly1_B-1  TM=7.612E-01  e=4.351E-09  Homo sapiens